Protein AF-A0A1G1G9D6-F1 (afdb_monomer)

Mean predicted aligned error: 10.82 Å

Sequence (291 aa):
MGVNKINRFTQVIVPIFEIDDKGLIKPNPLFHRPVDKLHSRCIEYPFAASRIGDAKCILDVGTVKSAPAWISWLENLPIEVYATDYDEPFKPFEKIKFYQADIRKLPIPDNTFDKVIAVSVIEHIGLKLPQVLTDKIPDVSEDGDLEAVRELARVLKPGGELIMTMPFGMKDDLILGNQARSYTIDSIKNFDIVIKIVHLEYYEYQSKDMVENIRPLANVEQVSFRNKIYKKVKSLSGIARFSKDQRHLLRVESDEVIGEVTWRNIPFSQTRAVHRNHIEGVVCGVWKKVN

Solvent-accessible surface area (backbone atoms only — not comparable to full-atom values): 17512 Å² total; per-residue (Å²): 132,82,79,78,76,77,64,69,92,81,58,87,85,78,71,80,52,50,66,48,102,86,72,43,75,44,72,35,71,91,46,46,46,94,90,55,66,87,30,52,47,12,43,50,52,20,48,53,61,69,65,52,80,86,56,57,31,35,36,36,40,54,50,68,83,49,56,71,71,57,54,54,49,59,52,66,46,99,50,49,39,30,32,29,19,70,50,78,56,97,61,85,65,93,62,41,52,73,44,72,30,55,63,60,60,59,100,60,63,69,48,65,19,43,31,37,38,28,69,66,39,52,48,33,38,26,36,91,44,54,94,66,89,59,94,77,72,75,75,68,31,96,57,24,32,60,44,24,52,46,38,53,50,43,29,26,20,74,69,10,35,43,34,40,27,40,29,31,16,69,48,74,47,68,29,84,90,50,35,26,46,28,32,31,75,68,63,58,52,58,48,48,83,73,33,35,76,76,46,77,47,34,36,34,53,46,67,45,68,74,68,88,70,70,69,81,78,77,83,76,83,77,85,74,86,81,81,86,90,89,83,88,87,80,87,83,90,77,84,77,84,75,78,88,81,75,86,78,82,74,85,73,91,64,98,72,56,86,65,44,72,48,72,45,78,42,60,73,96,74,59,66,58,86,31,83,48,55,68,38,15,34,36,43,34,34,25,32,29,73,115

Radius of gyration: 22.37 Å; Cα contacts (8 Å, |Δi|>4): 506; chains: 1; bounding box: 76×47×59 Å

Foldseek 3Di:
DDDPPPDPVPDDDFDQWDADPVRATFFGQLQADPVDARFPCSHQRNLLVVPCPPWQAEEEEQPQPDDPVSLVVQQPDPHAYEYEYCEDHPDDRDRYHYDNDLLLDGPAAFAATLEYEAEADLFQFQFPDHPYPDPDDDHHDPCRSLSNLLSRLRNHHAFHKYWYKHAAAQDWDADPVRRGTHDYPVRVCVNCVRWAFPDKKKKFKDAQDLPVPPPPPPDDDDPDPDDDDDDDDDDDDDDDDDDPPDPDPDPDDDPDDHGDIGIDTDPPVRDNRPDDHRRGMMMTTMTTNHD

pLDDT: mean 81.04, std 23.59, range [26.23, 98.94]

Secondary structure (DSSP, 8-state):
-------GGG-----S--B-TTSPBPP-GGG--TTSSS-THHHHHHHHHHT-TT-SEEEEESGGGS-HHHHHHHHT-SSEEEEEESSPPSS--SS-EEEE--TTS-SS-TT-EEEEEEES-GGGTT-SS---SSSSPPPP-TTHHHHHHHHHHHHEEEEEEEEEEEEB-SSSEEETTTTEEEB-HHHHHGGGGTSEEEEEEEEEEEE--STTS------------------------------STTTTS------PPTT-EEEEEE-TTT-----SSGGGEEEEEEEE---

Nearest PDB structures (foldseek):
  3e23-assembly1_A  TM=6.718E-01  e=6.633E-06  Rhodopseudomonas palustris
  3m70-assembly1_A  TM=6.793E-01  e=1.475E-05  Haemophilus influenzae
 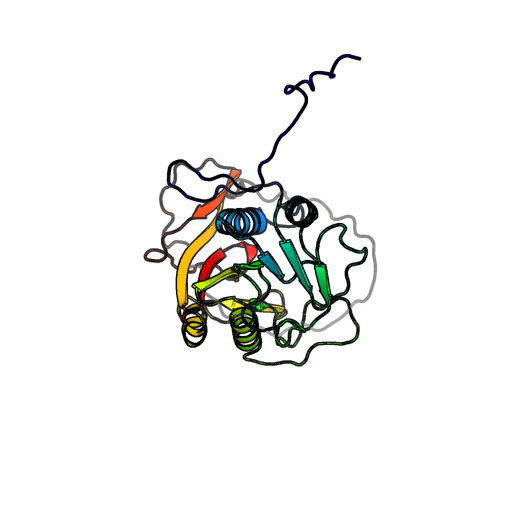 1xtp-assembly1_A  TM=6.677E-01  e=9.320E-05  Leishmania major strain Friedlin
  2okc-assembly1_A  TM=5.239E-01  e=2.014E-03  Bacteroides thetaiotaomicron VPI-5482
  2okc-assembly2_B  TM=5.078E-01  e=4.210E-03  Bacteroides thetaiotaomicron VPI-5482

Structure (mmCIF, N/CA/C/O backbone):
data_AF-A0A1G1G9D6-F1
#
_entry.id   AF-A0A1G1G9D6-F1
#
loop_
_atom_site.group_PDB
_atom_site.id
_atom_site.type_symbol
_atom_site.label_atom_id
_atom_site.label_alt_id
_atom_site.label_comp_id
_atom_site.label_asym_id
_atom_site.label_entity_id
_atom_site.label_seq_id
_atom_site.pdbx_PDB_ins_code
_atom_site.Cartn_x
_atom_site.Cartn_y
_atom_site.Cartn_z
_atom_site.occupancy
_atom_site.B_iso_or_equiv
_atom_site.auth_seq_id
_atom_site.auth_comp_id
_atom_site.auth_asym_id
_atom_site.auth_atom_id
_atom_site.pdbx_PDB_model_num
ATOM 1 N N . MET A 1 1 ? -36.211 28.221 1.965 1.00 41.56 1 MET A N 1
ATOM 2 C CA . MET A 1 1 ? -35.032 28.485 1.113 1.00 41.56 1 MET A CA 1
ATOM 3 C C . MET A 1 1 ? -34.793 27.238 0.285 1.00 41.56 1 MET A C 1
ATOM 5 O O . MET A 1 1 ? -34.640 26.171 0.862 1.00 41.56 1 MET A O 1
ATOM 9 N N . GLY A 1 2 ? -34.933 27.343 -1.037 1.00 45.03 2 GLY A N 1
ATOM 10 C CA . GLY A 1 2 ? -34.885 26.193 -1.936 1.00 45.03 2 GLY A CA 1
ATOM 11 C C . GLY A 1 2 ? -33.501 25.557 -1.944 1.00 45.03 2 GLY A C 1
ATOM 12 O O . GLY A 1 2 ? -32.500 26.257 -2.066 1.00 45.03 2 GLY A O 1
ATOM 13 N N . VAL A 1 3 ? -33.457 24.233 -1.808 1.00 50.12 3 VAL A N 1
ATOM 14 C CA . VAL A 1 3 ? -32.256 23.439 -2.066 1.00 50.12 3 VAL A CA 1
ATOM 15 C C . VAL A 1 3 ? -31.861 23.715 -3.513 1.00 50.12 3 VAL A C 1
ATOM 17 O O . VAL A 1 3 ? -32.583 23.320 -4.430 1.00 50.12 3 VAL A O 1
ATOM 20 N N . ASN A 1 4 ? -30.762 24.443 -3.722 1.00 53.69 4 ASN A N 1
ATOM 21 C CA . ASN A 1 4 ? -30.170 24.612 -5.043 1.00 53.69 4 ASN A CA 1
ATOM 22 C C . ASN A 1 4 ? -29.910 23.207 -5.593 1.00 53.69 4 ASN A C 1
ATOM 24 O O . ASN A 1 4 ? -29.011 22.509 -5.124 1.00 53.69 4 ASN A O 1
ATOM 28 N N . LYS A 1 5 ? -30.739 22.759 -6.543 1.00 56.16 5 LYS A N 1
ATOM 29 C CA . LYS A 1 5 ? -30.496 21.529 -7.293 1.00 56.16 5 LYS A CA 1
ATOM 30 C C . LYS A 1 5 ? -29.199 21.749 -8.055 1.00 56.16 5 LYS A C 1
ATOM 32 O O . LYS A 1 5 ? -29.178 22.436 -9.071 1.00 56.16 5 LYS A O 1
ATOM 37 N N . ILE A 1 6 ? -28.120 21.204 -7.510 1.00 60.75 6 ILE A N 1
ATOM 38 C CA . ILE A 1 6 ? -26.804 21.188 -8.131 1.00 60.75 6 ILE A CA 1
ATOM 39 C C . ILE A 1 6 ? -26.966 20.607 -9.542 1.00 60.75 6 ILE A C 1
ATOM 41 O O . ILE A 1 6 ? -27.453 19.486 -9.712 1.00 60.75 6 ILE A O 1
ATOM 45 N N . ASN A 1 7 ? -26.629 21.403 -10.556 1.00 57.72 7 ASN A N 1
ATOM 46 C CA . ASN A 1 7 ? -26.748 21.010 -11.951 1.00 57.72 7 ASN A CA 1
ATOM 47 C C . ASN A 1 7 ? -25.683 19.947 -12.270 1.00 57.72 7 ASN A C 1
ATOM 49 O O . ASN A 1 7 ? -24.491 20.243 -12.290 1.00 57.72 7 ASN A O 1
ATOM 53 N N . ARG A 1 8 ? -26.106 18.704 -12.530 1.00 55.56 8 ARG A N 1
ATOM 54 C CA . ARG A 1 8 ? -25.191 17.595 -12.854 1.00 55.56 8 ARG A CA 1
ATOM 55 C C . ARG A 1 8 ? -24.433 17.797 -14.173 1.00 55.56 8 ARG A C 1
ATOM 57 O O . ARG A 1 8 ? -23.409 17.158 -14.365 1.00 55.56 8 ARG A O 1
ATOM 64 N N . PHE A 1 9 ? -24.884 18.695 -15.054 1.00 61.41 9 PHE A N 1
ATOM 65 C CA . PHE A 1 9 ? -24.223 18.971 -16.336 1.00 61.41 9 PHE A CA 1
ATOM 66 C C . PHE A 1 9 ? -22.967 19.851 -16.217 1.00 61.41 9 PHE A C 1
ATOM 68 O O . PHE A 1 9 ? -22.269 20.043 -17.206 1.00 61.41 9 PHE A O 1
ATOM 75 N N . THR A 1 10 ? -22.658 20.374 -15.027 1.00 74.44 10 THR A N 1
ATOM 76 C CA . THR A 1 10 ? -21.435 21.156 -14.764 1.00 74.44 10 THR A CA 1
ATOM 77 C C . THR A 1 10 ? -20.493 20.454 -13.785 1.00 74.44 10 THR A C 1
ATOM 79 O O . THR A 1 10 ? -19.651 21.107 -13.173 1.00 74.44 10 THR A O 1
ATOM 82 N N . GLN A 1 11 ? -20.662 19.146 -13.571 1.00 72.25 11 GLN A N 1
ATOM 83 C CA . GLN A 1 11 ? -19.877 18.378 -12.608 1.00 72.25 11 GLN A CA 1
ATOM 84 C C . GLN A 1 11 ? -19.227 17.168 -13.264 1.00 72.25 11 GLN A C 1
ATOM 86 O O . GLN A 1 11 ? -19.863 16.436 -14.017 1.00 72.25 11 GLN A O 1
ATOM 91 N N . VAL A 1 12 ? -17.966 16.941 -12.913 1.00 76.62 12 VAL A N 1
ATOM 92 C CA . VAL A 1 12 ? -17.266 15.688 -13.183 1.00 76.62 12 VAL A CA 1
ATOM 93 C C . VAL A 1 12 ? -17.207 14.929 -11.864 1.00 76.62 12 VAL A C 1
ATOM 95 O O . VAL A 1 12 ? -16.685 15.444 -10.877 1.00 76.62 12 VAL A O 1
ATOM 98 N N . ILE A 1 13 ? -17.781 13.728 -11.837 1.00 82.56 13 ILE A N 1
ATOM 99 C CA . ILE A 1 13 ? -17.717 12.820 -10.689 1.00 82.56 13 ILE A CA 1
ATOM 100 C C . ILE A 1 13 ? -16.784 11.687 -11.085 1.00 82.56 13 ILE A C 1
ATOM 102 O O . ILE A 1 13 ? -17.069 10.967 -12.038 1.00 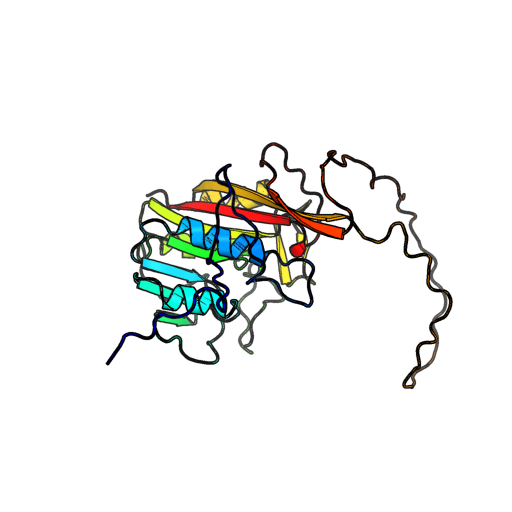82.56 13 ILE A O 1
ATOM 106 N N . VAL A 1 14 ? -15.684 11.542 -10.352 1.00 87.56 14 VAL A N 1
ATOM 107 C CA . VAL A 1 14 ? -14.731 10.448 -10.542 1.00 87.56 14 VAL A CA 1
ATOM 108 C C . VAL A 1 14 ? -14.787 9.570 -9.294 1.00 87.56 14 VAL A C 1
ATOM 110 O O . VAL A 1 14 ? -14.433 10.050 -8.214 1.00 87.56 14 VAL A O 1
ATOM 113 N N . PRO A 1 15 ? -15.282 8.325 -9.383 1.00 92.38 15 PRO A N 1
ATOM 114 C CA . PRO A 1 15 ? -15.246 7.403 -8.253 1.00 92.38 15 PRO A CA 1
ATOM 115 C C . PRO A 1 15 ? -13.796 7.040 -7.909 1.00 92.38 15 PRO A C 1
ATOM 117 O O . PRO A 1 15 ? -12.901 7.140 -8.746 1.00 92.38 15 PRO A O 1
ATOM 120 N N . ILE A 1 16 ? -13.551 6.603 -6.672 1.00 95.81 16 ILE A N 1
ATOM 121 C CA . ILE A 1 16 ? -12.203 6.213 -6.233 1.00 95.81 16 ILE A CA 1
ATOM 122 C C . ILE A 1 16 ? -11.692 4.968 -6.983 1.00 95.81 16 ILE A C 1
ATOM 124 O O . ILE A 1 16 ? -10.517 4.898 -7.340 1.00 95.81 16 ILE A O 1
ATOM 128 N N . PHE A 1 17 ? -12.592 4.035 -7.305 1.00 96.69 17 PHE A N 1
ATOM 129 C CA . PHE A 1 17 ? -12.361 2.891 -8.182 1.00 96.69 17 PHE A CA 1
ATOM 130 C C . PHE A 1 17 ? -13.618 2.578 -8.996 1.00 96.69 17 PHE A C 1
ATOM 132 O O . PHE A 1 17 ? -14.735 2.895 -8.584 1.00 96.69 17 PHE A O 1
ATOM 139 N N . GLU A 1 18 ? -13.427 1.895 -10.120 1.00 94.94 18 GLU A N 1
ATOM 140 C CA . GLU A 1 18 ? -14.488 1.238 -10.878 1.00 94.94 18 GLU A CA 1
ATOM 141 C C . GLU A 1 18 ? -14.067 -0.189 -11.195 1.00 94.94 18 GLU A C 1
ATOM 143 O O . GLU A 1 18 ? -12.879 -0.487 -11.334 1.00 94.94 18 GLU A O 1
ATOM 148 N N . ILE A 1 19 ? -15.065 -1.052 -11.336 1.00 91.69 19 ILE A N 1
ATOM 149 C CA . ILE A 1 19 ? -14.895 -2.437 -11.746 1.00 91.69 19 ILE A CA 1
ATOM 150 C C . ILE A 1 19 ? -15.553 -2.594 -13.121 1.00 91.69 19 ILE A C 1
ATOM 152 O O . ILE A 1 19 ? -16.617 -2.019 -13.373 1.00 91.69 19 ILE A O 1
ATOM 156 N N . ASP A 1 20 ? -14.894 -3.291 -14.042 1.00 89.38 20 ASP A N 1
ATOM 157 C CA . ASP A 1 20 ? -15.462 -3.616 -15.349 1.00 89.38 20 ASP A CA 1
ATOM 158 C C . ASP A 1 20 ? -16.463 -4.784 -15.284 1.00 89.38 20 ASP A C 1
ATOM 160 O O . ASP A 1 20 ? -16.735 -5.368 -14.235 1.00 89.38 20 ASP A O 1
ATOM 164 N N . ASP A 1 21 ? -17.054 -5.115 -16.425 1.00 89.44 21 ASP A N 1
ATOM 165 C CA . ASP A 1 21 ? -18.009 -6.215 -16.569 1.00 89.44 21 ASP A CA 1
ATOM 166 C C . ASP A 1 21 ? -17.403 -7.601 -16.281 1.00 89.44 21 ASP A C 1
ATOM 168 O O . ASP A 1 21 ? -18.141 -8.565 -16.068 1.00 89.44 21 ASP A O 1
ATOM 172 N N . LYS A 1 22 ? -16.070 -7.702 -16.224 1.00 85.38 22 LYS A N 1
ATOM 173 C CA . LYS A 1 22 ? -15.313 -8.921 -15.914 1.00 85.38 22 LYS A CA 1
ATOM 174 C C . LYS A 1 22 ? -14.849 -8.981 -14.459 1.00 85.38 22 LYS A C 1
ATOM 176 O O . LYS A 1 22 ? -14.218 -9.963 -14.072 1.00 85.38 22 LYS A O 1
ATOM 181 N N . GLY A 1 23 ? -15.165 -7.974 -13.644 1.00 86.06 23 GLY A N 1
ATOM 182 C CA . GLY A 1 23 ? -14.746 -7.928 -12.246 1.00 86.06 23 GLY A CA 1
ATOM 183 C C . GLY A 1 23 ? -13.338 -7.363 -12.025 1.00 86.06 23 GLY A C 1
ATOM 184 O O . GLY A 1 23 ? -12.821 -7.484 -10.915 1.00 86.06 23 GLY A O 1
ATOM 185 N N . LEU A 1 24 ? -12.719 -6.752 -13.042 1.00 87.38 24 LEU A N 1
ATOM 186 C CA . LEU A 1 24 ? -11.364 -6.197 -12.976 1.00 87.38 24 LEU A CA 1
ATOM 187 C C . LEU A 1 24 ? -11.370 -4.696 -12.687 1.00 87.38 24 LEU A C 1
ATOM 189 O O . LEU A 1 24 ? -12.307 -3.976 -13.032 1.00 87.38 24 LEU A O 1
ATOM 193 N N . ILE A 1 25 ? -10.290 -4.213 -12.073 1.00 92.50 25 ILE A N 1
ATOM 194 C CA . ILE A 1 25 ? -10.113 -2.790 -11.784 1.00 92.50 25 ILE A CA 1
ATOM 195 C C . ILE A 1 25 ? -9.880 -2.009 -13.068 1.00 92.50 25 ILE A C 1
ATOM 197 O O . ILE A 1 25 ? -8.960 -2.301 -13.836 1.00 92.50 25 ILE A O 1
ATOM 201 N N . LYS A 1 26 ? -10.674 -0.953 -13.257 1.00 90.88 26 LYS A N 1
ATOM 202 C CA . LYS A 1 26 ? -10.407 0.037 -14.297 1.00 90.88 26 LYS A CA 1
ATOM 203 C C . LYS A 1 26 ? -9.328 1.019 -13.828 1.00 90.88 26 LYS A C 1
ATOM 205 O O . LYS A 1 26 ? -9.424 1.521 -12.703 1.00 90.88 26 LYS A O 1
ATOM 210 N N . PRO A 1 27 ? -8.345 1.355 -14.685 1.00 90.38 27 PRO A N 1
ATOM 211 C CA . PRO A 1 27 ? -7.400 2.421 -14.391 1.00 90.38 27 PRO A CA 1
ATOM 212 C C . PRO A 1 27 ? -8.133 3.739 -14.121 1.00 90.38 27 PRO A C 1
ATOM 214 O O . PRO A 1 27 ? -9.008 4.130 -14.890 1.00 90.38 27 PRO A O 1
ATOM 217 N N . ASN A 1 28 ? -7.748 4.443 -13.058 1.00 93.56 28 ASN A N 1
ATOM 218 C CA . ASN A 1 28 ? -8.300 5.733 -12.668 1.00 93.56 28 ASN A CA 1
ATOM 219 C C . ASN A 1 28 ? -7.265 6.858 -12.870 1.00 93.56 28 ASN A C 1
ATOM 221 O O . ASN A 1 28 ? -6.379 7.038 -12.025 1.00 93.56 28 ASN A O 1
ATOM 225 N N . PRO A 1 29 ? -7.373 7.653 -13.953 1.00 90.38 29 PRO A N 1
ATOM 226 C CA . PRO A 1 29 ? -6.438 8.740 -14.251 1.00 90.38 29 PRO A CA 1
ATOM 227 C C . PRO A 1 29 ? -6.399 9.863 -13.208 1.00 90.38 29 PRO A C 1
ATOM 229 O O . PRO A 1 29 ? -5.492 10.691 -13.264 1.00 90.38 29 PRO A O 1
ATOM 232 N N . LEU A 1 30 ? -7.322 9.885 -12.233 1.00 92.12 30 LEU A N 1
ATOM 233 C CA . LEU A 1 30 ? -7.260 10.773 -11.063 1.00 92.12 30 LEU A CA 1
ATOM 234 C C . LEU A 1 30 ? -5.900 10.715 -10.352 1.00 92.12 30 LEU A C 1
ATOM 236 O O . LEU A 1 30 ? -5.461 11.702 -9.765 1.00 92.12 30 LEU A O 1
ATOM 240 N N . PHE A 1 31 ? -5.237 9.559 -10.410 1.00 92.19 31 PHE A N 1
ATOM 241 C CA . PHE A 1 31 ? -3.962 9.308 -9.746 1.00 92.19 31 PHE A CA 1
ATOM 242 C C . PHE A 1 31 ? -2.748 9.373 -10.677 1.00 92.19 31 PHE A C 1
ATOM 244 O O . PHE A 1 31 ? -1.642 8.985 -10.289 1.00 92.19 31 PHE A O 1
ATOM 251 N N . HIS A 1 32 ? -2.929 9.857 -11.905 1.00 89.44 32 HIS A N 1
ATOM 252 C CA . HIS A 1 32 ? -1.825 10.050 -12.830 1.00 89.44 32 HIS A CA 1
ATOM 253 C C . HIS A 1 32 ? -0.919 11.208 -12.380 1.00 89.44 32 HIS A C 1
ATOM 255 O O . HIS A 1 32 ? -1.385 12.233 -11.882 1.00 89.44 32 HIS A O 1
ATOM 261 N N . ARG A 1 33 ? 0.392 11.061 -12.595 1.00 80.62 33 ARG A N 1
ATOM 262 C CA . ARG A 1 33 ? 1.384 12.119 -12.386 1.00 80.62 33 ARG A CA 1
ATOM 263 C C . ARG A 1 33 ? 1.886 12.610 -13.750 1.00 80.62 33 ARG A C 1
ATOM 265 O O . ARG A 1 33 ? 2.394 11.784 -14.502 1.00 80.62 33 ARG A O 1
ATOM 272 N N . PRO A 1 34 ? 1.821 13.920 -14.059 1.00 66.56 34 PRO A N 1
ATOM 273 C CA . PRO A 1 34 ? 2.161 14.451 -15.388 1.00 66.56 34 PRO A CA 1
ATOM 274 C C . PRO A 1 34 ? 3.598 14.203 -15.870 1.00 66.56 34 PRO A C 1
ATOM 276 O O . PRO A 1 34 ? 3.887 14.389 -17.047 1.00 66.56 34 PRO A O 1
ATOM 279 N N . VAL A 1 35 ? 4.511 13.858 -14.959 1.00 64.62 35 VAL A N 1
ATOM 280 C CA . VAL A 1 35 ? 5.934 13.623 -15.256 1.00 64.62 35 VAL A CA 1
ATOM 281 C C . VAL A 1 35 ? 6.248 12.165 -15.595 1.00 64.62 35 VAL A C 1
ATOM 283 O O . VAL A 1 35 ? 7.367 11.867 -16.004 1.00 64.62 35 VAL A O 1
ATOM 286 N N . ASP A 1 36 ? 5.270 11.271 -15.451 1.00 65.00 36 ASP A N 1
ATOM 287 C CA . ASP A 1 36 ? 5.421 9.840 -15.677 1.00 65.00 36 ASP A CA 1
ATOM 288 C C . ASP A 1 36 ? 4.685 9.393 -16.952 1.00 65.00 36 ASP A C 1
ATOM 290 O O . ASP A 1 36 ? 3.836 10.095 -17.504 1.00 65.00 36 ASP A O 1
ATOM 294 N N . LYS A 1 37 ? 4.950 8.152 -17.385 1.00 73.81 37 LYS A N 1
ATOM 295 C CA . LYS A 1 37 ? 3.960 7.352 -18.136 1.00 73.81 37 LYS A CA 1
ATOM 296 C C . LYS A 1 37 ? 2.640 7.293 -17.336 1.00 73.81 37 LYS A C 1
ATOM 298 O O . LYS A 1 37 ? 2.635 7.686 -16.171 1.00 73.81 37 LYS A O 1
ATOM 303 N N . LEU A 1 38 ? 1.520 6.800 -17.889 1.00 81.00 38 LEU A N 1
ATOM 304 C CA . LEU A 1 38 ? 0.279 6.623 -17.099 1.00 81.00 38 LEU A CA 1
ATOM 305 C C . LEU A 1 38 ? 0.583 5.857 -15.798 1.00 81.00 38 LEU A C 1
ATOM 307 O O . LEU A 1 38 ? 0.758 4.646 -15.816 1.00 81.00 38 LEU A O 1
ATOM 311 N N . HIS A 1 39 ? 0.722 6.589 -14.693 1.00 88.94 39 HIS A N 1
ATOM 312 C CA . HIS A 1 39 ? 1.348 6.081 -13.477 1.00 88.94 39 HIS A CA 1
ATOM 313 C C . HIS A 1 39 ? 0.601 4.881 -12.903 1.00 88.94 39 HIS A C 1
ATOM 315 O O . HIS A 1 39 ? -0.627 4.877 -12.862 1.00 88.94 39 HIS A O 1
ATOM 321 N N . SER A 1 40 ? 1.346 3.925 -12.350 1.00 91.75 40 SER A N 1
ATOM 322 C CA . SER A 1 40 ? 0.812 2.749 -11.654 1.00 91.75 40 SER A CA 1
ATOM 323 C C . SER A 1 40 ? -0.220 3.056 -10.560 1.00 91.75 40 SER A C 1
ATOM 325 O O . SER A 1 40 ? -1.110 2.247 -10.326 1.00 91.75 40 SER A O 1
ATOM 327 N N . ARG A 1 41 ? -0.201 4.252 -9.949 1.00 93.81 41 ARG A N 1
ATOM 328 C CA . ARG A 1 41 ? -1.214 4.686 -8.972 1.00 93.81 41 ARG A CA 1
ATOM 329 C C . ARG A 1 41 ? -2.619 4.758 -9.548 1.00 93.81 41 ARG A C 1
ATOM 331 O O . ARG A 1 41 ? -3.577 4.659 -8.789 1.00 93.81 41 ARG A O 1
ATOM 338 N N . CYS A 1 42 ? -2.742 4.857 -10.871 1.00 93.81 42 CYS A N 1
ATOM 339 C CA . CYS A 1 42 ? -4.017 4.708 -11.560 1.00 93.81 42 CYS A CA 1
ATOM 340 C C . CYS A 1 42 ? -4.607 3.301 -11.390 1.00 93.81 42 CYS A C 1
ATOM 342 O O . CYS A 1 42 ? -5.789 3.131 -11.631 1.00 93.81 42 CYS A O 1
ATOM 344 N N . ILE A 1 43 ? -3.826 2.303 -10.981 1.00 95.06 43 ILE A N 1
ATOM 345 C CA . ILE A 1 43 ? -4.270 0.930 -10.712 1.00 95.06 43 ILE A CA 1
ATOM 346 C C . ILE A 1 43 ? -4.226 0.623 -9.226 1.00 95.06 43 ILE A C 1
ATOM 348 O O . ILE A 1 43 ? -5.194 0.120 -8.666 1.00 95.06 43 ILE A O 1
ATOM 352 N N . GLU A 1 44 ? -3.112 0.947 -8.580 1.00 97.31 44 GLU A N 1
ATOM 353 C CA . GLU A 1 44 ? -2.836 0.481 -7.226 1.00 97.31 44 GLU A CA 1
ATOM 354 C C . GLU A 1 44 ? -3.791 1.080 -6.189 1.00 97.31 44 GLU A C 1
ATOM 356 O O . GLU A 1 44 ? -4.282 0.350 -5.331 1.00 97.31 44 GLU A O 1
ATOM 361 N N . TYR A 1 45 ? -4.116 2.378 -6.289 1.00 97.88 45 TYR A N 1
ATOM 362 C CA . TYR A 1 45 ? -5.097 2.995 -5.392 1.00 97.88 45 TYR A CA 1
ATOM 363 C C . TYR A 1 45 ? -6.517 2.472 -5.642 1.00 97.88 45 TYR A C 1
ATOM 365 O O . TYR A 1 45 ? -7.161 2.075 -4.669 1.00 97.88 45 TYR A O 1
ATOM 373 N N . PRO A 1 46 ? -7.020 2.395 -6.894 1.00 97.88 46 PRO A N 1
ATOM 374 C CA . PRO A 1 46 ? -8.313 1.770 -7.148 1.00 97.88 46 PRO A CA 1
ATOM 375 C C . PRO A 1 46 ? -8.406 0.319 -6.671 1.00 97.88 46 PRO A C 1
ATOM 377 O O . PRO A 1 46 ? -9.398 -0.050 -6.044 1.00 97.88 46 PRO A O 1
ATOM 380 N N . PHE A 1 47 ? -7.362 -0.482 -6.903 1.00 98.00 47 PHE A N 1
ATOM 381 C CA . PHE A 1 47 ? -7.283 -1.844 -6.384 1.00 98.00 47 PHE A CA 1
ATOM 382 C C . PHE A 1 47 ? -7.339 -1.853 -4.860 1.00 98.00 47 PHE A C 1
ATOM 384 O O . PHE A 1 47 ? -8.170 -2.549 -4.292 1.00 98.00 47 PHE A O 1
ATOM 391 N N . ALA A 1 48 ? -6.506 -1.065 -4.178 1.00 98.44 48 ALA A N 1
ATOM 392 C CA . ALA A 1 48 ? -6.503 -1.046 -2.721 1.00 98.44 48 ALA A CA 1
ATOM 393 C C . ALA A 1 48 ? -7.869 -0.635 -2.152 1.00 98.44 48 ALA A C 1
ATOM 395 O O . ALA A 1 48 ? -8.398 -1.291 -1.251 1.00 98.44 48 ALA A O 1
ATOM 396 N N . ALA A 1 49 ? -8.484 0.396 -2.738 1.00 98.31 49 ALA A N 1
ATOM 397 C CA . ALA A 1 49 ? -9.800 0.859 -2.330 1.00 98.31 49 ALA A CA 1
ATOM 398 C C . ALA A 1 49 ? -10.899 -0.190 -2.536 1.00 98.31 49 ALA A C 1
ATOM 400 O O . ALA A 1 49 ? -11.779 -0.328 -1.683 1.00 98.31 49 ALA A O 1
ATOM 401 N N . SER A 1 50 ? -10.836 -0.972 -3.618 1.00 97.44 50 SER A N 1
ATOM 402 C CA . SER A 1 50 ? -11.830 -2.014 -3.891 1.00 97.44 50 SER A CA 1
ATOM 403 C C . SER A 1 50 ? -11.769 -3.191 -2.913 1.00 97.44 50 SER A C 1
ATOM 405 O O . SER A 1 50 ? -12.689 -4.010 -2.894 1.00 97.44 50 SER A O 1
ATOM 407 N N . ARG A 1 51 ? -10.690 -3.321 -2.127 1.00 97.69 51 ARG A N 1
ATOM 408 C CA . ARG A 1 51 ? -10.472 -4.436 -1.187 1.00 97.69 51 ARG A CA 1
ATOM 409 C C . ARG A 1 51 ? -10.807 -4.102 0.268 1.00 97.69 51 ARG A C 1
ATOM 411 O O . ARG A 1 51 ? -10.761 -5.001 1.105 1.00 97.69 51 ARG A O 1
ATOM 418 N N . ILE A 1 52 ? -11.198 -2.862 0.581 1.00 96.31 52 ILE A N 1
ATOM 419 C CA . ILE A 1 52 ? -11.608 -2.493 1.950 1.00 96.31 52 ILE A CA 1
ATOM 420 C C . ILE A 1 52 ? -12.822 -3.312 2.409 1.00 96.31 52 ILE A C 1
ATOM 422 O O . ILE A 1 52 ? -12.849 -3.782 3.547 1.00 96.31 52 ILE A O 1
ATOM 426 N N . GLY A 1 53 ? -13.801 -3.523 1.525 1.00 95.06 53 GLY A N 1
ATOM 427 C CA . GLY A 1 53 ? -14.979 -4.339 1.818 1.00 95.06 53 GLY A CA 1
ATOM 428 C C . GLY A 1 53 ? -15.772 -3.826 3.024 1.00 95.06 53 GLY A C 1
ATOM 429 O O . GLY A 1 53 ? -16.192 -2.671 3.060 1.00 95.06 53 GLY A O 1
ATOM 430 N N . ASP A 1 54 ? -15.996 -4.700 4.002 1.00 96.12 54 ASP A N 1
ATOM 431 C CA . ASP A 1 54 ? -16.801 -4.461 5.204 1.00 96.12 54 ASP A CA 1
ATOM 432 C C . ASP A 1 54 ? -15.995 -4.020 6.440 1.00 96.12 54 ASP A C 1
ATOM 434 O O . ASP A 1 54 ? -16.576 -3.891 7.527 1.00 96.12 54 ASP A O 1
ATOM 438 N N . ALA A 1 55 ? -14.691 -3.756 6.272 1.00 98.31 55 ALA A N 1
ATOM 439 C CA . ALA A 1 55 ? -13.778 -3.334 7.332 1.00 98.31 55 ALA A CA 1
ATOM 440 C C . ALA A 1 55 ? -14.342 -2.181 8.176 1.00 98.31 55 ALA A C 1
ATOM 442 O O . ALA A 1 55 ? -15.037 -1.297 7.672 1.00 98.31 55 ALA A O 1
ATOM 443 N N . LYS A 1 56 ? -14.030 -2.179 9.474 1.00 98.50 56 LYS A N 1
ATOM 444 C CA . LYS A 1 56 ? -14.420 -1.129 10.431 1.00 98.50 56 LYS A CA 1
ATOM 445 C C . LYS A 1 56 ? -13.233 -0.314 10.917 1.00 98.50 56 LYS A C 1
ATOM 447 O O . LYS A 1 56 ? -13.422 0.829 11.323 1.00 98.50 56 LYS A O 1
ATOM 452 N N . CYS A 1 57 ? -12.040 -0.896 10.879 1.00 98.62 57 CYS A N 1
ATOM 453 C CA . CYS A 1 57 ? -10.802 -0.253 11.279 1.00 98.62 57 CYS A CA 1
ATOM 454 C C . CYS A 1 57 ? -9.675 -0.653 10.323 1.00 98.62 57 CYS A C 1
ATOM 456 O O . CYS A 1 57 ? -9.385 -1.846 10.167 1.00 98.62 57 CYS A O 1
ATOM 458 N N . ILE A 1 58 ? -9.045 0.338 9.695 1.00 98.88 58 ILE A N 1
ATOM 459 C CA . ILE A 1 58 ? -7.946 0.129 8.746 1.00 98.88 58 ILE A CA 1
ATOM 460 C C . ILE A 1 58 ? -6.699 0.923 9.128 1.00 98.88 58 ILE A C 1
ATOM 462 O O . ILE A 1 58 ? -6.797 1.963 9.783 1.00 98.88 58 ILE A O 1
ATOM 466 N N . LEU A 1 59 ? -5.546 0.455 8.651 1.00 98.94 59 LEU A N 1
ATOM 467 C CA . LEU A 1 59 ? -4.282 1.190 8.654 1.00 98.94 59 LEU A CA 1
ATOM 468 C C . LEU A 1 59 ? -3.804 1.419 7.217 1.00 98.94 59 LEU A C 1
ATOM 470 O O . LEU A 1 59 ? -3.575 0.452 6.495 1.00 98.94 59 LEU A O 1
ATOM 474 N N . ASP A 1 60 ? -3.611 2.676 6.831 1.00 98.88 60 ASP A N 1
ATOM 475 C CA . ASP A 1 60 ? -2.882 3.066 5.621 1.00 98.88 60 ASP A CA 1
ATOM 476 C C . ASP A 1 60 ? -1.397 3.283 5.960 1.00 98.88 60 ASP A C 1
ATOM 478 O O . ASP A 1 60 ? -1.054 3.926 6.953 1.00 98.88 60 ASP A O 1
ATOM 482 N N . VAL A 1 61 ? -0.502 2.698 5.172 1.00 98.75 61 VAL A N 1
ATOM 483 C CA . VAL A 1 61 ? 0.947 2.726 5.401 1.00 98.75 61 VAL A CA 1
ATOM 484 C C . VAL A 1 61 ? 1.604 3.558 4.299 1.00 98.75 61 VAL A C 1
ATOM 486 O O . VAL A 1 61 ? 1.278 3.392 3.126 1.00 98.75 61 VAL A O 1
ATOM 489 N N . GLY A 1 62 ? 2.550 4.433 4.654 1.00 97.69 62 GLY A N 1
ATOM 490 C CA . GLY A 1 62 ? 3.227 5.326 3.701 1.00 97.69 62 GLY A CA 1
ATOM 491 C C . GLY A 1 62 ? 2.373 6.534 3.285 1.00 97.69 62 GLY A C 1
ATOM 492 O O . GLY A 1 62 ? 2.447 7.011 2.147 1.00 97.69 62 GLY A O 1
ATOM 493 N N . THR A 1 63 ? 1.498 7.004 4.177 1.00 97.75 63 THR A N 1
ATOM 494 C CA . THR A 1 63 ? 0.444 7.973 3.845 1.00 97.75 63 THR A CA 1
ATOM 495 C C . THR A 1 63 ? 0.969 9.377 3.532 1.00 97.75 63 THR A C 1
ATOM 497 O O . THR A 1 63 ? 0.338 10.100 2.761 1.00 97.75 63 THR A O 1
ATOM 500 N N . VAL A 1 64 ? 2.115 9.799 4.079 1.00 96.62 64 VAL A N 1
ATOM 501 C CA . VAL A 1 64 ? 2.555 11.210 4.008 1.00 96.62 64 VAL A CA 1
ATOM 502 C C . VAL A 1 64 ? 2.822 11.658 2.573 1.00 96.62 64 VAL A C 1
ATOM 504 O O . VAL A 1 64 ? 2.534 12.801 2.218 1.00 96.62 64 VAL A O 1
ATOM 507 N N . LYS A 1 65 ? 3.316 10.751 1.723 1.00 93.00 65 LYS A N 1
ATOM 508 C CA . LYS A 1 65 ? 3.606 11.023 0.303 1.00 93.00 65 LYS A CA 1
ATOM 509 C C . LYS A 1 65 ? 2.475 10.594 -0.642 1.00 93.00 65 LYS A C 1
ATOM 511 O O . LYS A 1 65 ? 2.663 10.582 -1.863 1.00 93.00 65 LYS A O 1
ATOM 516 N N . SER A 1 66 ? 1.315 10.214 -0.103 1.00 95.50 66 SER A N 1
ATOM 517 C CA . SER A 1 66 ? 0.185 9.752 -0.909 1.00 95.50 66 SER A CA 1
ATOM 518 C C . SER A 1 66 ? -0.491 10.875 -1.694 1.00 95.50 66 SER A C 1
ATOM 520 O O . SER A 1 66 ? -0.383 12.059 -1.375 1.00 95.50 66 SER A O 1
ATOM 522 N N . ALA A 1 67 ? -1.206 10.500 -2.759 1.00 94.69 67 ALA A N 1
ATOM 523 C CA . ALA A 1 67 ? -1.942 11.462 -3.571 1.00 94.69 67 ALA A CA 1
ATOM 524 C C . ALA A 1 67 ? -3.001 12.206 -2.725 1.00 94.69 67 ALA A C 1
ATOM 526 O O . ALA A 1 67 ? -3.711 11.563 -1.949 1.00 94.69 67 ALA A O 1
ATOM 527 N N . PRO A 1 68 ? -3.206 13.524 -2.914 1.00 94.38 68 PRO A N 1
ATOM 528 C CA . PRO A 1 68 ? -4.210 14.273 -2.153 1.00 94.38 68 PRO A CA 1
ATOM 529 C C . PRO A 1 68 ? -5.626 13.689 -2.249 1.00 94.38 68 PRO A C 1
ATOM 531 O O . PRO A 1 68 ? -6.361 13.692 -1.267 1.00 94.38 68 PRO A O 1
ATOM 534 N N . ALA A 1 69 ? -5.998 13.140 -3.410 1.00 95.56 69 ALA A N 1
ATOM 535 C CA . ALA A 1 69 ? -7.286 12.473 -3.597 1.00 95.56 69 ALA A CA 1
ATOM 536 C C . ALA A 1 69 ? -7.418 11.177 -2.773 1.00 95.56 69 ALA A C 1
ATOM 538 O O . ALA A 1 69 ? -8.507 10.882 -2.289 1.00 95.56 69 ALA A O 1
ATOM 539 N N . TRP A 1 70 ? -6.321 10.436 -2.573 1.00 97.62 70 TRP A N 1
ATOM 540 C CA . TRP A 1 70 ? -6.293 9.243 -1.719 1.00 97.62 70 TRP A CA 1
ATOM 541 C C . TRP A 1 70 ? -6.514 9.623 -0.256 1.00 97.62 70 TRP A C 1
ATOM 543 O O . TRP A 1 70 ? -7.418 9.101 0.387 1.00 97.62 70 TRP A O 1
ATOM 553 N N . ILE A 1 71 ? -5.754 10.609 0.232 1.00 97.38 71 ILE A N 1
ATOM 554 C CA . ILE A 1 71 ? -5.872 11.119 1.605 1.00 97.38 71 ILE A CA 1
ATOM 555 C C . ILE A 1 71 ? -7.284 11.661 1.855 1.00 97.38 71 ILE A C 1
ATOM 557 O O . ILE A 1 71 ? -7.919 11.295 2.839 1.00 97.38 71 ILE A O 1
ATOM 561 N N . SER A 1 72 ? -7.812 12.476 0.936 1.00 96.31 72 SER A N 1
ATOM 562 C CA . SER A 1 72 ? -9.167 13.025 1.055 1.00 96.31 72 SER A CA 1
ATOM 563 C C . SER A 1 72 ? -10.234 11.929 1.086 1.00 96.31 72 SER A C 1
ATOM 565 O O . SER A 1 72 ? -11.208 12.034 1.831 1.00 96.31 72 SER A O 1
ATOM 567 N N . TRP A 1 73 ? -10.060 10.862 0.307 1.00 97.50 73 TRP A N 1
ATOM 568 C CA . TRP A 1 73 ? -10.967 9.724 0.346 1.00 97.50 73 TRP A CA 1
ATOM 569 C C . TRP A 1 73 ? -10.890 8.973 1.679 1.00 97.50 73 TRP A C 1
ATOM 571 O O . TRP A 1 73 ? -11.937 8.753 2.288 1.00 97.50 73 TRP A O 1
ATOM 581 N N . LEU A 1 74 ? -9.683 8.668 2.169 1.00 98.25 74 LEU A N 1
ATOM 582 C CA . LEU A 1 74 ? -9.465 8.056 3.483 1.00 98.25 74 LEU A CA 1
ATOM 583 C C . LEU A 1 74 ? -10.124 8.867 4.609 1.00 98.25 74 LEU A C 1
ATOM 585 O O . LEU A 1 74 ? -10.837 8.303 5.434 1.00 98.25 74 LEU A O 1
ATOM 589 N N . GLU A 1 75 ? -9.964 10.193 4.611 1.00 97.62 75 GLU A N 1
ATOM 590 C CA . GLU A 1 75 ? -10.587 11.084 5.602 1.00 97.62 75 GLU A CA 1
ATOM 591 C C . GLU A 1 75 ? -12.122 11.065 5.560 1.00 97.62 75 GLU A C 1
ATOM 593 O O . GLU A 1 75 ? -12.775 11.396 6.548 1.00 97.62 75 GLU A O 1
ATOM 598 N N . ASN A 1 76 ? -12.732 10.700 4.433 1.00 97.00 76 ASN A N 1
ATOM 599 C CA . ASN A 1 76 ? -14.187 10.693 4.274 1.00 97.00 76 ASN A CA 1
ATOM 600 C C . ASN A 1 76 ? -14.808 9.293 4.330 1.00 97.00 76 ASN A C 1
ATOM 602 O O . ASN A 1 76 ? -16.023 9.162 4.154 1.00 97.00 76 ASN A O 1
ATOM 606 N N . LEU A 1 77 ? -14.015 8.258 4.613 1.00 97.31 77 LEU A N 1
ATOM 607 C CA . LEU A 1 77 ? -14.545 6.926 4.853 1.00 97.31 77 LEU A CA 1
ATOM 608 C C . LEU A 1 77 ? -15.386 6.889 6.146 1.00 97.31 77 LEU A C 1
ATOM 610 O O . LEU A 1 77 ? -14.998 7.470 7.159 1.00 97.31 77 LEU A O 1
ATOM 614 N N . PRO A 1 78 ? -16.525 6.175 6.162 1.00 97.00 78 PRO A N 1
ATOM 615 C CA . PRO A 1 78 ? -17.392 6.069 7.337 1.00 97.00 78 PRO A CA 1
ATOM 616 C C . PRO A 1 78 ? -16.908 4.993 8.333 1.00 97.00 78 P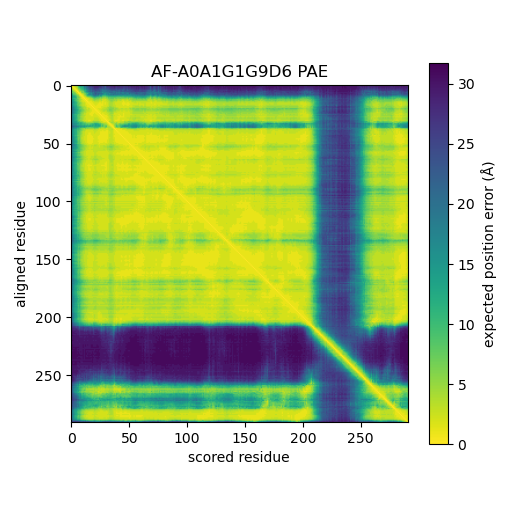RO A C 1
ATOM 618 O O . PRO A 1 78 ? -17.721 4.259 8.895 1.00 97.00 78 PRO A O 1
ATOM 621 N N . ILE A 1 79 ? -15.591 4.848 8.505 1.00 97.94 79 ILE A N 1
ATOM 622 C CA . ILE A 1 79 ? -14.940 3.828 9.343 1.00 97.94 79 ILE A CA 1
ATOM 623 C C . ILE A 1 79 ? -13.750 4.440 10.090 1.00 97.94 79 ILE A C 1
ATOM 625 O O . ILE A 1 79 ? -13.364 5.577 9.822 1.00 97.94 79 ILE A O 1
ATOM 629 N N . GLU A 1 80 ? -13.149 3.702 11.023 1.00 98.56 80 GLU A N 1
ATOM 630 C CA . GLU A 1 80 ? -11.923 4.161 11.671 1.00 98.56 80 GLU A CA 1
ATOM 631 C C . GLU A 1 80 ? -10.724 4.010 10.734 1.00 98.56 80 GLU A C 1
ATOM 633 O O . GLU A 1 80 ? -10.413 2.912 10.269 1.00 98.56 80 GLU A O 1
ATOM 638 N N . VAL A 1 81 ? -10.029 5.120 10.490 1.00 98.81 81 VAL A N 1
ATOM 639 C CA . VAL A 1 81 ? -8.835 5.146 9.650 1.00 98.81 81 VAL A CA 1
ATOM 640 C C . VAL A 1 81 ? -7.639 5.586 10.476 1.00 98.81 81 VAL A C 1
ATOM 642 O O . VAL A 1 81 ? -7.635 6.642 11.118 1.00 98.81 81 VAL A O 1
ATOM 645 N N . TYR A 1 82 ? -6.611 4.753 10.436 1.00 98.81 82 TYR A N 1
ATOM 646 C CA . TYR A 1 82 ? -5.292 5.038 10.957 1.00 98.81 82 TYR A CA 1
ATOM 647 C C . TYR A 1 82 ? -4.313 5.188 9.798 1.00 98.81 82 TYR A C 1
ATOM 649 O O . TYR A 1 82 ? -4.502 4.591 8.739 1.00 98.81 82 TYR A O 1
ATOM 657 N N . ALA A 1 83 ? -3.260 5.966 10.009 1.00 98.75 83 ALA A N 1
ATOM 658 C CA . ALA A 1 83 ? -2.168 6.111 9.061 1.00 98.75 83 ALA A CA 1
ATOM 659 C C . ALA A 1 83 ? -0.820 6.008 9.765 1.00 98.75 83 ALA A C 1
ATOM 661 O O . ALA A 1 83 ? -0.682 6.389 10.931 1.00 98.75 83 ALA A O 1
ATOM 662 N N . THR A 1 84 ? 0.188 5.537 9.043 1.00 98.69 84 THR A N 1
ATOM 663 C CA . THR A 1 84 ? 1.570 5.562 9.513 1.00 98.69 84 THR A CA 1
ATOM 664 C C . THR A 1 84 ? 2.533 5.887 8.388 1.00 98.69 84 THR A C 1
ATOM 666 O O . THR A 1 84 ? 2.325 5.516 7.234 1.00 98.69 84 THR A O 1
ATOM 669 N N . ASP A 1 85 ? 3.591 6.602 8.732 1.00 98.44 85 ASP A N 1
ATOM 670 C CA . ASP A 1 85 ? 4.711 6.896 7.851 1.00 98.44 85 ASP A CA 1
ATOM 671 C C . ASP A 1 85 ? 5.953 7.130 8.716 1.00 98.44 85 ASP A C 1
ATOM 673 O O . ASP A 1 85 ? 5.844 7.423 9.911 1.00 98.44 85 ASP A O 1
ATOM 677 N N . TYR A 1 86 ? 7.132 7.004 8.117 1.00 97.69 86 TYR A N 1
ATOM 678 C CA . TYR A 1 86 ? 8.376 7.368 8.788 1.00 97.69 86 TYR A CA 1
ATOM 679 C C . TYR A 1 86 ? 8.478 8.888 8.953 1.00 97.69 86 TYR A C 1
ATOM 681 O O . TYR A 1 86 ? 8.964 9.399 9.968 1.00 97.69 86 TYR A O 1
ATOM 689 N N . ASP A 1 87 ? 8.004 9.611 7.941 1.00 96.94 87 ASP A N 1
ATOM 690 C CA . ASP A 1 87 ? 8.006 11.063 7.929 1.00 96.94 87 ASP A CA 1
ATOM 691 C C . ASP A 1 87 ? 6.806 11.623 8.696 1.00 96.94 87 ASP A C 1
ATOM 693 O O . ASP A 1 87 ? 5.760 10.991 8.819 1.00 96.94 87 ASP A O 1
ATOM 697 N N . GLU A 1 88 ? 6.949 12.837 9.215 1.00 95.25 88 GLU A N 1
ATOM 698 C CA . GLU A 1 88 ? 5.827 13.574 9.789 1.00 95.25 88 GLU A CA 1
ATOM 699 C C . GLU A 1 88 ? 5.044 14.270 8.660 1.00 95.25 88 GLU A C 1
ATOM 701 O O . GLU A 1 88 ? 5.656 14.816 7.733 1.00 95.25 88 GLU A O 1
ATOM 706 N N . PRO A 1 89 ? 3.699 14.276 8.685 1.00 94.81 89 PRO A N 1
ATOM 707 C CA . PRO A 1 89 ? 2.935 15.000 7.689 1.00 94.81 89 PRO A CA 1
ATOM 708 C C . PRO A 1 89 ? 3.143 16.507 7.860 1.00 94.81 89 PRO A C 1
ATOM 710 O O . PRO A 1 89 ? 3.099 17.040 8.965 1.00 94.81 89 PRO A O 1
ATOM 713 N N . PHE A 1 90 ? 3.283 17.225 6.743 1.00 92.25 90 PHE A N 1
ATOM 714 C CA . PHE A 1 90 ? 3.430 18.687 6.761 1.00 92.25 90 PHE A CA 1
ATOM 715 C C . PHE A 1 90 ? 2.259 19.404 7.457 1.00 92.25 90 PHE A C 1
ATOM 717 O O . PHE A 1 90 ? 2.422 20.478 8.031 1.00 92.25 90 PHE A O 1
ATOM 724 N N . LYS A 1 91 ? 1.063 18.810 7.387 1.00 93.06 91 LYS A N 1
ATOM 725 C CA . LYS A 1 91 ? -0.128 19.251 8.111 1.00 93.06 91 LYS A CA 1
ATOM 726 C C . LYS A 1 91 ? -0.792 18.049 8.783 1.00 93.06 91 LYS A C 1
ATOM 728 O O . LYS A 1 91 ? -0.805 16.978 8.178 1.00 93.06 91 LYS A O 1
ATOM 733 N N . PRO A 1 92 ? -1.393 18.209 9.970 1.00 93.94 92 PRO A N 1
ATOM 734 C CA . PRO A 1 92 ? -2.186 17.148 10.573 1.00 93.94 92 PRO A CA 1
ATOM 735 C C . PRO A 1 92 ? -3.308 16.681 9.639 1.00 93.94 92 PRO A C 1
ATOM 737 O O . PRO A 1 92 ? -3.896 17.488 8.914 1.00 93.94 92 PRO A O 1
ATOM 740 N N . PHE A 1 93 ? -3.616 15.387 9.687 1.00 96.56 93 PHE A N 1
ATOM 741 C CA . PHE A 1 93 ? -4.829 14.849 9.076 1.00 96.56 93 PHE A CA 1
ATOM 742 C C . PHE A 1 93 ? -6.051 15.246 9.907 1.00 96.56 93 PHE A C 1
ATOM 744 O O . PHE A 1 93 ? -5.974 15.338 11.133 1.00 96.56 93 PHE A O 1
ATOM 751 N N . GLU A 1 94 ? -7.190 15.463 9.255 1.00 94.50 94 GLU A N 1
ATOM 752 C CA . GLU A 1 94 ? -8.400 15.945 9.925 1.00 94.50 94 GLU A CA 1
ATOM 753 C C . GLU A 1 94 ? -9.112 14.831 10.700 1.00 94.50 94 GLU A C 1
ATOM 755 O O . GLU A 1 94 ? -9.604 15.046 11.808 1.00 94.50 94 GLU A O 1
ATOM 760 N N . LYS A 1 95 ? -9.189 13.636 10.103 1.00 96.19 95 LYS A N 1
ATOM 761 C CA . LYS A 1 95 ? -9.995 12.506 10.607 1.00 96.19 95 LYS A CA 1
ATOM 762 C C . LYS A 1 95 ? -9.220 11.193 10.727 1.00 96.19 95 LYS A C 1
ATOM 764 O O . LYS A 1 95 ? -9.797 10.177 11.104 1.00 96.19 95 LYS A O 1
ATOM 769 N N . ILE A 1 96 ? -7.925 11.210 10.419 1.00 98.12 96 ILE A N 1
ATOM 770 C CA . ILE A 1 96 ? -7.060 10.030 10.455 1.00 98.12 96 ILE A CA 1
ATOM 771 C C . ILE A 1 96 ? -6.189 10.077 11.710 1.00 98.12 96 ILE A C 1
ATOM 773 O O . ILE A 1 96 ? -5.535 11.083 11.990 1.00 98.12 96 ILE A O 1
ATOM 777 N N . LYS A 1 97 ? -6.143 8.970 12.455 1.00 98.12 97 LYS A N 1
ATOM 778 C CA . LYS A 1 97 ? -5.220 8.807 13.588 1.00 98.12 97 LYS A CA 1
ATOM 779 C C . LYS A 1 97 ? -3.835 8.438 13.054 1.00 98.12 97 LYS A C 1
ATOM 781 O O . LYS A 1 97 ? -3.656 7.348 12.515 1.00 98.12 97 LYS A O 1
ATOM 786 N N . PHE A 1 98 ? -2.867 9.338 13.188 1.00 98.50 98 PHE A N 1
ATOM 787 C CA . PHE A 1 98 ? -1.541 9.169 12.595 1.00 98.50 98 PHE A CA 1
ATOM 788 C C . PHE A 1 98 ? -0.475 8.728 13.604 1.00 98.50 98 PHE A C 1
ATOM 790 O O . PHE A 1 98 ? -0.408 9.256 14.714 1.00 98.50 98 PHE A O 1
ATOM 797 N N . TYR A 1 99 ? 0.393 7.808 13.180 1.00 98.12 99 TYR A N 1
ATOM 798 C CA . TYR A 1 99 ? 1.589 7.386 13.903 1.00 98.12 99 TYR A CA 1
ATOM 799 C C . TYR A 1 99 ? 2.840 7.590 13.048 1.00 98.12 99 TYR A C 1
ATOM 801 O O . TYR A 1 99 ? 3.036 6.886 12.055 1.00 98.12 99 TYR A O 1
ATOM 809 N N . GLN A 1 100 ? 3.724 8.488 13.480 1.00 97.69 100 GLN A N 1
ATOM 810 C CA . GLN A 1 100 ? 5.069 8.569 12.921 1.00 97.69 100 GLN A CA 1
ATOM 811 C C . GLN A 1 100 ? 5.913 7.409 13.463 1.00 97.69 100 GLN A C 1
ATOM 813 O O . GLN A 1 100 ? 6.199 7.360 14.663 1.00 97.69 100 GLN A O 1
ATOM 818 N N . ALA A 1 101 ? 6.290 6.461 12.609 1.00 97.38 101 ALA A N 1
ATOM 819 C CA . ALA A 1 101 ? 7.036 5.280 13.026 1.00 97.38 101 ALA A CA 1
ATOM 820 C C . ALA A 1 101 ? 7.788 4.622 11.865 1.00 97.38 101 ALA A C 1
ATOM 822 O O . ALA A 1 101 ? 7.400 4.709 10.703 1.00 97.38 101 ALA A O 1
ATOM 823 N N . ASP A 1 102 ? 8.843 3.883 12.208 1.00 97.69 102 ASP A N 1
ATOM 824 C CA . ASP A 1 102 ? 9.366 2.857 11.313 1.00 97.69 102 ASP A CA 1
ATOM 825 C C . ASP A 1 102 ? 8.350 1.717 11.244 1.00 97.69 102 ASP A C 1
ATOM 827 O O . ASP A 1 102 ? 7.963 1.161 12.273 1.00 97.69 102 ASP A O 1
ATOM 831 N N . ILE A 1 103 ? 7.913 1.357 10.039 1.00 97.56 103 ILE A N 1
ATOM 832 C CA . ILE A 1 103 ? 6.860 0.354 9.859 1.00 97.56 103 ILE A CA 1
ATOM 833 C C . ILE A 1 103 ? 7.291 -1.052 10.283 1.00 97.56 103 ILE A C 1
ATOM 835 O O . ILE A 1 103 ? 6.444 -1.926 10.420 1.00 97.56 103 ILE A O 1
ATOM 839 N N . ARG A 1 104 ? 8.592 -1.270 10.520 1.00 98.38 104 ARG A N 1
ATOM 840 C CA . ARG A 1 104 ? 9.133 -2.497 11.124 1.00 98.38 104 ARG A CA 1
ATOM 841 C C . ARG A 1 104 ? 8.902 -2.566 12.637 1.00 98.38 104 ARG A C 1
ATOM 843 O O . ARG A 1 104 ? 9.161 -3.602 13.244 1.00 98.38 104 ARG A O 1
ATOM 850 N N . LYS A 1 105 ? 8.458 -1.468 13.262 1.00 98.12 105 LYS A N 1
ATOM 851 C CA . LYS A 1 105 ? 8.157 -1.378 14.695 1.00 98.12 105 LYS A CA 1
ATOM 852 C C . LYS A 1 105 ? 7.095 -0.308 14.965 1.00 98.12 105 LYS A C 1
ATOM 854 O O . LYS A 1 105 ? 7.399 0.827 15.341 1.00 98.12 105 LYS A O 1
ATOM 859 N N . LEU A 1 106 ? 5.835 -0.694 14.816 1.00 98.50 106 LEU A N 1
ATOM 860 C CA . LEU A 1 106 ? 4.687 0.178 15.005 1.00 98.50 106 LEU A CA 1
ATOM 861 C C . LEU A 1 106 ? 4.322 0.304 16.494 1.00 98.50 106 LEU A C 1
ATOM 863 O O . LEU A 1 106 ? 4.232 -0.706 17.198 1.00 98.50 106 LEU A O 1
ATOM 867 N N . PRO A 1 107 ? 4.008 1.516 16.990 1.00 98.06 107 PRO A N 1
ATOM 868 C CA . PRO A 1 107 ? 3.508 1.740 18.349 1.00 98.06 107 PRO A CA 1
ATOM 869 C C . PRO A 1 107 ? 2.014 1.378 18.465 1.00 98.06 107 PRO A C 1
ATOM 871 O O . PRO A 1 107 ? 1.211 2.138 19.003 1.00 98.06 107 PRO A O 1
ATOM 874 N N . ILE A 1 108 ? 1.631 0.225 17.915 1.00 98.25 108 ILE A N 1
ATOM 875 C CA . ILE A 1 108 ? 0.246 -0.226 17.776 1.00 98.25 108 ILE A CA 1
ATOM 876 C C . ILE A 1 108 ? 0.124 -1.640 18.360 1.00 98.25 108 ILE A C 1
ATOM 878 O O . ILE A 1 108 ? 0.986 -2.477 18.074 1.00 98.25 108 ILE A O 1
ATOM 882 N N . PRO A 1 109 ? -0.914 -1.943 19.162 1.00 98.25 109 PRO A N 1
ATOM 883 C CA . PRO A 1 109 ? -1.137 -3.287 19.689 1.00 98.25 109 PRO A CA 1
ATOM 884 C C . PRO A 1 109 ? -1.334 -4.347 18.598 1.00 98.25 109 PRO A C 1
ATOM 886 O O . PRO A 1 109 ? -1.758 -4.057 17.477 1.00 98.25 109 PRO A O 1
ATOM 889 N N . ASP A 1 110 ? -1.058 -5.600 18.946 1.00 98.62 110 ASP A N 1
ATOM 890 C CA . ASP A 1 110 ? -1.394 -6.756 18.114 1.00 98.62 110 ASP A CA 1
ATOM 891 C C . ASP A 1 110 ? -2.898 -6.779 17.805 1.00 98.62 110 ASP A C 1
ATOM 893 O O . ASP A 1 110 ? -3.714 -6.350 18.621 1.00 98.62 110 ASP A O 1
ATOM 897 N N . ASN A 1 111 ? -3.276 -7.356 16.661 1.00 98.50 111 ASN A N 1
ATOM 898 C CA . ASN A 1 111 ? -4.677 -7.646 16.335 1.00 98.50 111 ASN A CA 1
ATOM 899 C C . ASN A 1 111 ? -5.616 -6.422 16.365 1.00 98.50 111 ASN A C 1
ATOM 901 O O . ASN A 1 111 ? -6.765 -6.514 16.798 1.00 98.50 111 ASN A O 1
ATOM 905 N N . THR A 1 112 ? -5.134 -5.275 15.893 1.00 98.69 112 THR A N 1
ATOM 906 C CA . THR A 1 112 ? -5.871 -4.004 15.898 1.00 98.69 112 THR A CA 1
ATOM 907 C C . THR A 1 112 ? -6.744 -3.826 14.654 1.00 98.69 112 THR A C 1
ATOM 909 O O . THR A 1 112 ? -7.906 -3.433 14.771 1.00 98.69 112 THR A O 1
ATOM 912 N N . PHE A 1 113 ? -6.223 -4.133 13.463 1.00 98.81 113 PHE A N 1
ATOM 913 C CA . PHE A 1 113 ? -6.857 -3.746 12.197 1.00 98.81 113 PHE A CA 1
ATOM 914 C C . PHE A 1 113 ? -7.570 -4.898 11.494 1.00 98.81 113 PHE A C 1
ATOM 916 O O . PHE A 1 113 ? -7.093 -6.034 11.495 1.00 98.81 113 PHE A O 1
ATOM 923 N N . ASP A 1 114 ? -8.693 -4.587 10.842 1.00 98.81 114 ASP A N 1
ATOM 924 C CA . ASP A 1 114 ? -9.365 -5.520 9.930 1.00 98.81 114 ASP A CA 1
ATOM 925 C C . ASP A 1 114 ? -8.583 -5.631 8.614 1.00 98.81 114 ASP A C 1
ATOM 927 O O . ASP A 1 114 ? -8.431 -6.725 8.064 1.00 98.81 114 ASP A O 1
ATOM 931 N N . LYS A 1 115 ? -8.071 -4.490 8.128 1.00 98.81 115 LYS A N 1
ATOM 932 C CA . LYS A 1 115 ? -7.246 -4.386 6.919 1.00 98.81 115 LYS A CA 1
ATOM 933 C C . LYS A 1 115 ? -6.046 -3.473 7.141 1.00 98.81 115 LYS A C 1
ATOM 935 O O . LYS A 1 115 ? -6.147 -2.455 7.824 1.00 98.81 115 LYS A O 1
ATOM 940 N N . VAL A 1 116 ? -4.939 -3.800 6.491 1.00 98.94 116 VAL A N 1
ATOM 941 C CA . VAL A 1 116 ? -3.771 -2.924 6.353 1.00 98.94 116 VAL A CA 1
ATOM 942 C C . VAL A 1 116 ? -3.537 -2.695 4.866 1.00 98.94 116 VAL A C 1
ATOM 944 O O . VAL A 1 116 ? -3.620 -3.642 4.087 1.00 98.94 116 VAL A O 1
ATOM 947 N N . ILE A 1 117 ? -3.258 -1.458 4.469 1.00 98.94 117 ILE A N 1
ATOM 948 C CA . ILE A 1 117 ? -3.014 -1.058 3.083 1.00 98.94 117 ILE A CA 1
ATOM 949 C C . ILE A 1 117 ? -1.576 -0.547 2.967 1.00 98.94 117 ILE A C 1
ATOM 951 O O . ILE A 1 117 ? -1.195 0.387 3.665 1.00 98.94 117 ILE A O 1
ATOM 955 N N . ALA A 1 118 ? -0.783 -1.145 2.079 1.00 98.75 118 ALA A N 1
ATOM 956 C CA . ALA A 1 118 ? 0.596 -0.755 1.793 1.00 98.75 118 ALA A CA 1
ATOM 957 C C . ALA A 1 118 ? 0.806 -0.651 0.274 1.00 98.75 118 ALA A C 1
ATOM 959 O O . ALA A 1 118 ? 1.213 -1.605 -0.392 1.00 98.75 118 ALA A O 1
ATOM 960 N N . VAL A 1 119 ? 0.480 0.514 -0.286 1.00 98.44 119 VAL A N 1
ATOM 961 C CA . VAL A 1 119 ? 0.558 0.775 -1.730 1.00 98.44 119 VAL A CA 1
ATOM 962 C C . VAL A 1 119 ? 1.962 1.264 -2.094 1.00 98.44 119 VAL A C 1
ATOM 964 O O . VAL A 1 119 ? 2.283 2.430 -1.865 1.00 98.44 119 VAL A O 1
ATOM 967 N N . SER A 1 120 ? 2.790 0.374 -2.657 1.00 96.75 120 SER A N 1
ATOM 968 C CA . SER A 1 120 ? 4.225 0.580 -2.932 1.00 96.75 120 SER A CA 1
ATOM 969 C C . SER A 1 120 ? 4.980 1.211 -1.768 1.00 96.75 120 SER A C 1
ATOM 971 O O . SER A 1 120 ? 5.390 2.378 -1.798 1.00 96.75 120 SER A O 1
ATOM 973 N N . VAL A 1 121 ? 5.111 0.428 -0.709 1.00 97.81 121 VAL A N 1
ATOM 974 C CA . VAL A 1 121 ? 5.848 0.818 0.491 1.00 97.81 121 VAL A CA 1
ATOM 975 C C . VAL A 1 121 ? 6.941 -0.192 0.788 1.00 97.81 121 VAL A C 1
ATOM 977 O O . VAL A 1 121 ? 8.096 0.185 0.989 1.00 97.81 121 VAL A O 1
ATOM 980 N N . ILE A 1 122 ? 6.576 -1.475 0.837 1.00 98.06 122 ILE A N 1
ATOM 981 C CA . ILE A 1 122 ? 7.442 -2.549 1.329 1.00 98.06 122 ILE A CA 1
ATOM 982 C C . ILE A 1 122 ? 8.752 -2.648 0.538 1.00 98.06 122 ILE A C 1
ATOM 984 O O . ILE A 1 122 ? 9.802 -2.912 1.118 1.00 98.06 122 ILE A O 1
ATOM 988 N N . GLU A 1 123 ? 8.723 -2.331 -0.758 1.00 97.44 123 GLU A N 1
ATOM 989 C CA . GLU A 1 123 ? 9.876 -2.394 -1.649 1.00 97.44 123 GLU A CA 1
ATOM 990 C C . GLU A 1 123 ? 11.007 -1.443 -1.247 1.00 97.44 123 GLU A C 1
ATOM 992 O O . GLU A 1 123 ? 12.156 -1.658 -1.636 1.00 97.44 123 GLU A O 1
ATOM 997 N N . HIS A 1 124 ? 10.696 -0.408 -0.465 1.00 97.50 124 HIS A N 1
ATOM 998 C CA . HIS A 1 124 ? 11.628 0.636 -0.051 1.00 97.50 124 HIS A CA 1
ATOM 999 C C . HIS A 1 124 ? 12.300 0.356 1.304 1.00 97.50 124 HIS A C 1
ATOM 1001 O O . HIS A 1 124 ? 13.234 1.062 1.690 1.00 97.50 124 HIS A O 1
ATOM 1007 N N . ILE A 1 125 ? 11.844 -0.653 2.051 1.00 98.06 125 ILE A N 1
ATOM 1008 C CA . ILE A 1 125 ? 12.202 -0.804 3.466 1.00 98.06 125 ILE A CA 1
ATOM 1009 C C . ILE A 1 125 ? 13.550 -1.499 3.654 1.00 98.06 125 ILE A C 1
ATOM 1011 O O . ILE A 1 125 ? 13.847 -2.508 3.020 1.00 98.06 125 ILE A O 1
ATOM 1015 N N . GLY A 1 126 ? 14.382 -0.969 4.551 1.00 97.50 126 GLY A N 1
ATOM 1016 C CA . GLY A 1 126 ? 15.697 -1.535 4.868 1.00 97.50 126 GLY A CA 1
ATOM 1017 C C . GLY A 1 126 ? 16.764 -1.311 3.791 1.00 97.50 126 GLY A C 1
ATOM 1018 O O . GLY A 1 126 ? 17.848 -1.879 3.882 1.00 97.50 126 GLY A O 1
ATOM 1019 N N . LEU A 1 127 ? 16.501 -0.477 2.781 1.00 97.38 127 LEU A N 1
ATOM 1020 C CA . LEU A 1 127 ? 17.479 -0.156 1.742 1.00 97.38 127 LEU A CA 1
ATOM 1021 C C . LEU A 1 127 ? 18.476 0.923 2.184 1.00 97.38 127 LEU A C 1
ATOM 1023 O O . LEU A 1 127 ? 18.185 1.764 3.028 1.00 97.38 127 LEU A O 1
ATOM 1027 N N . LYS A 1 128 ? 19.654 0.936 1.545 1.00 95.75 128 LYS A N 1
ATOM 1028 C CA . LYS A 1 128 ? 20.721 1.928 1.797 1.00 95.75 128 LYS A CA 1
ATOM 1029 C C . LYS A 1 128 ? 20.337 3.357 1.410 1.00 95.75 128 LYS A C 1
ATOM 1031 O O . LYS A 1 128 ? 20.943 4.297 1.911 1.00 95.75 128 LYS A O 1
ATOM 1036 N N . LEU A 1 129 ? 19.385 3.508 0.491 1.00 94.25 129 LEU A N 1
ATOM 1037 C CA . LEU A 1 129 ? 18.883 4.793 0.009 1.00 94.25 129 LEU A CA 1
ATOM 1038 C C . LEU A 1 129 ? 17.372 4.871 0.283 1.00 94.25 129 LEU A C 1
ATOM 1040 O O . LEU A 1 129 ? 16.577 4.645 -0.632 1.00 94.25 129 LEU A O 1
ATOM 1044 N N . PRO A 1 130 ? 16.961 5.111 1.540 1.00 93.25 130 PRO A N 1
ATOM 1045 C CA . PRO A 1 130 ? 15.551 5.176 1.889 1.00 93.25 130 PRO A CA 1
ATOM 1046 C C . PRO A 1 130 ? 14.923 6.484 1.405 1.00 93.25 130 PRO A C 1
ATOM 1048 O O . PRO A 1 130 ? 15.556 7.539 1.390 1.00 93.25 130 PRO A O 1
ATOM 1051 N N . GLN A 1 131 ? 13.642 6.419 1.050 1.00 92.12 131 GLN A N 1
ATOM 1052 C CA . GLN A 1 131 ? 12.870 7.577 0.604 1.00 92.12 131 GLN A CA 1
ATOM 1053 C C . GLN A 1 131 ? 12.215 8.288 1.792 1.00 92.12 131 GLN A C 1
ATOM 1055 O O . GLN A 1 131 ? 10.993 8.264 1.935 1.00 92.12 131 GLN A O 1
ATOM 1060 N N . VAL A 1 132 ? 13.025 8.907 2.650 1.00 93.44 132 VAL A N 1
ATOM 1061 C CA . VAL A 1 132 ? 12.566 9.685 3.815 1.00 93.44 132 VAL A CA 1
ATOM 1062 C C . VAL A 1 132 ? 12.933 11.161 3.661 1.00 93.44 132 VAL A C 1
ATOM 1064 O O . VAL A 1 132 ? 13.866 11.505 2.936 1.00 93.44 132 VAL A O 1
ATOM 1067 N N . LEU A 1 133 ? 12.185 12.040 4.324 1.00 90.88 133 LEU A N 1
ATOM 1068 C CA . LEU A 1 133 ? 12.357 13.497 4.295 1.00 90.88 133 LEU A CA 1
ATOM 1069 C C . LEU A 1 133 ? 13.036 14.034 5.568 1.00 90.88 133 LEU A C 1
ATOM 1071 O O . LEU A 1 133 ? 12.966 15.227 5.853 1.00 90.88 133 LEU A O 1
ATOM 1075 N N . THR A 1 134 ? 13.679 13.159 6.341 1.00 88.69 134 THR A N 1
ATOM 1076 C CA . THR A 1 134 ? 14.299 13.468 7.635 1.00 88.69 134 THR A CA 1
ATOM 1077 C C . THR A 1 134 ? 15.780 13.100 7.663 1.00 88.69 134 THR A C 1
ATOM 1079 O O . THR A 1 134 ? 16.219 12.178 6.977 1.00 88.69 134 THR A O 1
ATOM 1082 N N . ASP A 1 135 ? 16.544 13.799 8.505 1.00 88.94 135 ASP A N 1
ATOM 1083 C CA . ASP A 1 135 ? 17.972 13.539 8.732 1.00 88.94 135 ASP A CA 1
ATOM 1084 C C . ASP A 1 135 ? 18.217 12.209 9.459 1.00 88.94 135 ASP A C 1
ATOM 1086 O O . ASP A 1 135 ? 19.307 11.633 9.390 1.00 88.94 135 ASP A O 1
ATOM 1090 N N . LYS A 1 136 ? 17.206 11.701 10.176 1.00 91.50 136 LYS A N 1
ATOM 1091 C CA . LYS A 1 136 ? 17.290 10.410 10.854 1.00 91.50 136 LYS A CA 1
ATOM 1092 C C . LYS A 1 136 ? 16.993 9.294 9.857 1.00 91.50 136 LYS A C 1
ATOM 1094 O O . LYS A 1 136 ? 15.843 8.953 9.618 1.00 91.50 136 LYS A O 1
ATOM 1099 N N . ILE A 1 137 ? 18.043 8.715 9.294 1.00 93.25 137 ILE A N 1
ATOM 1100 C CA . ILE A 1 137 ? 17.922 7.623 8.327 1.00 93.25 137 ILE A CA 1
ATOM 1101 C C . ILE A 1 137 ? 17.597 6.298 9.052 1.00 93.25 137 ILE A C 1
ATOM 1103 O O . ILE A 1 137 ? 18.245 5.996 10.056 1.00 93.25 137 ILE A O 1
ATOM 1107 N N . PRO A 1 138 ? 16.612 5.504 8.582 1.00 95.06 138 PRO A N 1
ATOM 1108 C CA . PRO A 1 138 ? 16.315 4.186 9.144 1.00 95.06 138 PRO A CA 1
ATOM 1109 C C . PRO A 1 138 ? 17.465 3.191 8.943 1.00 95.06 138 PRO A C 1
ATOM 1111 O O . PRO A 1 138 ? 18.180 3.241 7.943 1.00 95.06 138 PRO A O 1
ATOM 1114 N N . ASP A 1 139 ? 17.593 2.235 9.867 1.00 96.56 139 ASP A N 1
ATOM 1115 C CA . ASP A 1 139 ? 18.619 1.192 9.784 1.00 96.56 139 ASP A CA 1
ATOM 1116 C C . ASP A 1 139 ? 18.428 0.313 8.540 1.00 96.56 139 ASP A C 1
ATOM 1118 O O . ASP A 1 139 ? 17.307 -0.082 8.200 1.00 96.56 139 ASP A O 1
ATOM 1122 N N . VAL A 1 140 ? 19.537 -0.025 7.882 1.00 97.75 140 VAL A N 1
ATOM 1123 C CA . VAL A 1 140 ? 19.566 -0.902 6.705 1.00 97.75 140 VAL A CA 1
ATOM 1124 C C . VAL A 1 140 ? 19.344 -2.352 7.141 1.00 97.75 140 VAL A C 1
ATOM 1126 O O . VAL A 1 140 ? 19.989 -2.823 8.074 1.00 97.75 140 VAL A O 1
ATOM 1129 N N . SER A 1 141 ? 18.465 -3.065 6.437 1.00 97.69 141 SER A N 1
ATOM 1130 C CA . SER A 1 141 ? 18.231 -4.502 6.602 1.00 97.69 141 SER A CA 1
ATOM 1131 C C . SER A 1 141 ? 17.920 -5.127 5.244 1.00 97.69 141 SER A C 1
ATOM 1133 O O . SER A 1 141 ? 17.033 -4.659 4.522 1.00 97.69 141 SER A O 1
ATOM 1135 N N . GLU A 1 142 ? 18.647 -6.189 4.891 1.00 95.19 142 GLU A N 1
ATOM 1136 C CA . GLU A 1 142 ? 18.403 -6.937 3.651 1.00 95.19 142 GLU A CA 1
ATOM 1137 C C . GLU A 1 142 ? 16.984 -7.522 3.634 1.00 95.19 142 GLU A C 1
ATOM 1139 O O . GLU A 1 142 ? 16.313 -7.420 2.605 1.00 95.19 142 GLU A O 1
ATOM 1144 N N . ASP A 1 143 ? 16.497 -7.964 4.798 1.00 97.00 143 ASP A N 1
ATOM 1145 C CA . ASP A 1 143 ? 15.151 -8.502 5.035 1.00 97.00 143 ASP A CA 1
ATOM 1146 C C . ASP A 1 143 ? 14.139 -7.426 5.477 1.00 97.00 143 ASP A C 1
ATOM 1148 O O . ASP A 1 143 ? 13.084 -7.742 6.029 1.00 97.00 143 ASP A O 1
ATOM 1152 N N . GLY A 1 144 ? 14.445 -6.137 5.281 1.00 97.94 144 GLY A N 1
ATOM 1153 C CA . GLY A 1 144 ? 13.621 -5.036 5.792 1.00 97.94 144 GLY A CA 1
ATOM 1154 C C . GLY A 1 144 ? 12.166 -5.050 5.305 1.00 97.94 144 GLY A C 1
ATOM 1155 O O . GLY A 1 144 ? 11.262 -4.656 6.043 1.00 97.94 144 GLY A O 1
ATOM 1156 N N . ASP A 1 145 ? 11.919 -5.535 4.091 1.00 98.19 145 ASP A N 1
ATOM 1157 C CA . ASP A 1 145 ? 10.573 -5.726 3.551 1.00 98.19 145 ASP A CA 1
ATOM 1158 C C . ASP A 1 145 ? 9.822 -6.863 4.262 1.00 98.19 145 ASP A C 1
ATOM 1160 O O . ASP A 1 145 ? 8.670 -6.692 4.662 1.00 98.19 145 ASP A O 1
ATOM 1164 N N . LEU A 1 146 ? 10.479 -7.996 4.512 1.00 98.44 146 LEU A N 1
ATOM 1165 C CA . LEU A 1 146 ? 9.925 -9.110 5.281 1.00 98.44 146 LEU A CA 1
ATOM 1166 C C . LEU A 1 146 ? 9.703 -8.749 6.762 1.00 98.44 146 LEU A C 1
ATOM 1168 O O . LEU A 1 146 ? 8.706 -9.165 7.357 1.00 98.44 146 LEU A O 1
ATOM 1172 N N . GLU A 1 147 ? 10.605 -7.974 7.366 1.00 98.69 147 GLU A N 1
ATOM 1173 C CA . GLU A 1 147 ? 10.439 -7.395 8.706 1.00 98.69 147 GLU A CA 1
ATOM 1174 C C . GLU A 1 147 ? 9.192 -6.509 8.775 1.00 98.69 147 GLU A C 1
ATOM 1176 O O . GLU A 1 147 ? 8.377 -6.674 9.684 1.00 98.69 147 GLU A O 1
ATOM 1181 N N . ALA A 1 148 ? 9.006 -5.625 7.789 1.00 98.69 148 ALA A N 1
ATOM 1182 C CA . ALA A 1 148 ? 7.812 -4.796 7.685 1.00 98.69 148 ALA A CA 1
ATOM 1183 C C . ALA A 1 148 ? 6.551 -5.654 7.537 1.00 98.69 148 ALA A C 1
ATOM 1185 O O . ALA A 1 148 ? 5.609 -5.485 8.304 1.00 98.69 148 ALA A O 1
ATOM 1186 N N . VAL A 1 149 ? 6.536 -6.627 6.621 1.00 98.75 149 VAL A N 1
ATOM 1187 C CA . VAL A 1 149 ? 5.382 -7.525 6.436 1.00 98.75 149 VAL A CA 1
ATOM 1188 C C . VAL A 1 149 ? 5.053 -8.296 7.721 1.00 98.75 149 VAL A C 1
ATOM 1190 O O . VAL A 1 149 ? 3.877 -8.463 8.045 1.00 98.75 149 VAL A O 1
ATOM 1193 N N . ARG A 1 150 ? 6.061 -8.711 8.501 1.00 98.69 150 ARG A N 1
ATOM 1194 C CA . ARG A 1 150 ? 5.864 -9.334 9.821 1.00 98.69 150 ARG A CA 1
ATOM 1195 C C . ARG A 1 150 ? 5.182 -8.401 10.811 1.00 98.69 150 ARG A C 1
ATOM 1197 O O . ARG A 1 150 ? 4.252 -8.826 11.495 1.00 98.69 150 ARG A O 1
ATOM 1204 N N . GLU A 1 151 ? 5.599 -7.145 10.858 1.00 98.88 151 GLU A N 1
ATOM 1205 C CA . GLU A 1 151 ? 4.989 -6.153 11.738 1.00 98.88 151 GLU A CA 1
ATOM 1206 C C . GLU A 1 151 ? 3.559 -5.789 11.303 1.00 98.88 151 GLU A C 1
ATOM 1208 O O . GLU A 1 151 ? 2.650 -5.721 12.134 1.00 98.88 151 GLU A O 1
A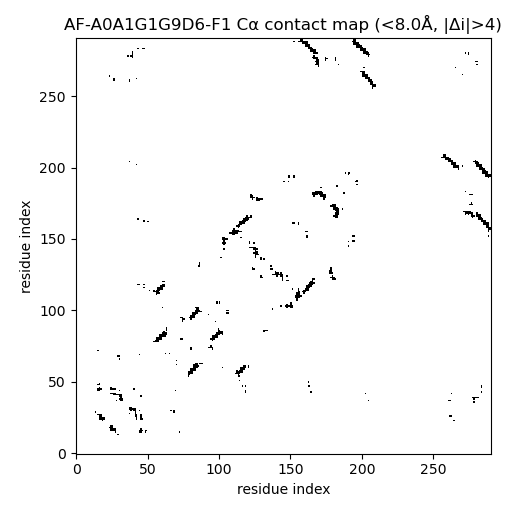TOM 1213 N N . LEU A 1 152 ? 3.314 -5.658 9.996 1.00 98.81 152 LEU A N 1
ATOM 1214 C CA . LEU A 1 152 ? 1.971 -5.436 9.454 1.00 98.81 152 LEU A CA 1
ATOM 1215 C C . LEU A 1 152 ? 1.042 -6.632 9.728 1.00 98.81 152 LEU A C 1
ATOM 1217 O O . LEU A 1 152 ? -0.121 -6.451 10.089 1.00 98.81 152 LEU A O 1
ATOM 1221 N N . ALA A 1 153 ? 1.556 -7.862 9.641 1.00 98.69 153 ALA A N 1
ATOM 1222 C CA . ALA A 1 153 ? 0.816 -9.059 10.032 1.00 98.69 153 ALA A CA 1
ATOM 1223 C C . ALA A 1 153 ? 0.535 -9.106 11.546 1.00 98.69 153 ALA A C 1
ATOM 1225 O O . ALA A 1 153 ? -0.538 -9.550 11.958 1.00 98.69 153 ALA A O 1
ATOM 1226 N N . ARG A 1 154 ? 1.448 -8.620 12.398 1.00 98.62 154 ARG A N 1
ATOM 1227 C CA . ARG A 1 154 ? 1.231 -8.544 13.853 1.00 98.62 154 ARG A CA 1
ATOM 1228 C C . ARG A 1 154 ? 0.021 -7.670 14.196 1.00 98.62 154 ARG A C 1
ATOM 1230 O O . ARG A 1 154 ? -0.844 -8.107 14.959 1.00 98.62 154 ARG A O 1
ATOM 1237 N N . VAL A 1 155 ? -0.075 -6.479 13.600 1.00 98.81 155 VAL A N 1
ATOM 1238 C CA . VAL A 1 155 ? -1.160 -5.518 13.882 1.00 98.81 155 VAL A CA 1
ATOM 1239 C C . VAL A 1 155 ? -2.498 -5.882 13.229 1.00 98.81 155 VAL A C 1
ATOM 1241 O O . VAL A 1 155 ? -3.528 -5.338 13.624 1.00 98.81 155 VAL A O 1
ATOM 1244 N N . LEU A 1 156 ? -2.526 -6.812 12.272 1.00 98.88 156 LEU A N 1
ATOM 1245 C CA . LEU A 1 156 ? -3.770 -7.366 11.728 1.00 98.88 156 LEU A CA 1
ATOM 1246 C C . LEU A 1 156 ? -4.463 -8.289 12.732 1.00 98.88 156 LEU A C 1
ATOM 1248 O O . LEU A 1 156 ? -3.813 -9.098 13.392 1.00 98.88 156 LEU A O 1
ATOM 1252 N N . LYS A 1 157 ? -5.795 -8.216 12.812 1.00 98.69 157 LYS A N 1
ATOM 1253 C CA . LYS A 1 157 ? -6.627 -9.209 13.514 1.00 98.69 157 LYS A CA 1
ATOM 1254 C C . LYS A 1 157 ? -6.460 -10.603 12.895 1.00 98.69 157 LYS A C 1
ATOM 1256 O O . LYS A 1 157 ? -6.134 -10.698 11.709 1.00 98.69 157 LYS A O 1
ATOM 1261 N N . PRO A 1 158 ? -6.744 -11.692 13.633 1.00 98.12 158 PRO A N 1
ATOM 1262 C CA . PRO A 1 158 ? -6.875 -13.017 13.033 1.00 98.12 158 PRO A CA 1
ATOM 1263 C C . PRO A 1 158 ? -7.891 -12.986 11.886 1.00 98.12 158 PRO A C 1
ATOM 1265 O O . PRO A 1 158 ? -8.999 -12.474 12.043 1.00 98.12 158 PRO A O 1
ATOM 1268 N N . GLY A 1 159 ? -7.501 -13.487 10.713 1.00 97.75 159 GLY A N 1
ATOM 1269 C CA . GLY A 1 159 ? -8.316 -13.409 9.499 1.00 97.75 159 GLY A CA 1
ATOM 1270 C C . GLY A 1 159 ? -8.359 -12.032 8.823 1.00 97.75 159 GLY A C 1
ATOM 1271 O O . GLY A 1 159 ? -8.994 -11.915 7.775 1.00 97.75 159 GLY A O 1
ATOM 1272 N N . GLY A 1 160 ? -7.683 -11.023 9.378 1.00 98.44 160 GLY A N 1
ATOM 1273 C CA . GLY A 1 160 ? -7.475 -9.725 8.746 1.00 98.44 160 GLY A CA 1
ATOM 1274 C C . GLY A 1 160 ? -6.580 -9.831 7.512 1.00 98.44 160 GLY A C 1
ATOM 1275 O O . GLY A 1 160 ? -5.839 -10.806 7.340 1.00 98.44 160 GLY A O 1
ATOM 1276 N N . GLU A 1 161 ? -6.660 -8.828 6.640 1.00 98.81 161 GLU A N 1
ATOM 1277 C CA . GLU A 1 161 ? -5.983 -8.854 5.340 1.00 98.81 161 GLU A CA 1
ATOM 1278 C C . GLU A 1 161 ? -5.008 -7.689 5.146 1.00 98.81 161 GLU A C 1
ATOM 1280 O O . GLU A 1 161 ? -5.324 -6.532 5.415 1.00 98.81 161 GLU A O 1
ATOM 1285 N N . LEU A 1 162 ? -3.824 -8.011 4.630 1.00 98.81 162 LEU A N 1
ATOM 1286 C CA . LEU A 1 162 ? -2.839 -7.063 4.133 1.00 98.81 162 LEU A CA 1
ATOM 1287 C C . LEU A 1 162 ? -3.037 -6.902 2.628 1.00 98.81 162 LEU A C 1
ATOM 1289 O O . LEU A 1 162 ? -2.884 -7.854 1.864 1.00 98.81 162 LEU A O 1
ATOM 1293 N N . ILE A 1 163 ? -3.361 -5.691 2.208 1.00 98.81 163 ILE A N 1
ATOM 1294 C CA . ILE A 1 163 ? -3.484 -5.296 0.812 1.00 98.81 163 ILE A CA 1
ATOM 1295 C C . ILE A 1 163 ? -2.196 -4.569 0.460 1.00 98.81 163 ILE A C 1
ATOM 1297 O O . ILE A 1 163 ? -1.930 -3.494 0.997 1.00 98.81 163 ILE A O 1
ATOM 1301 N N . MET A 1 164 ? -1.382 -5.146 -0.416 1.00 98.31 164 MET A N 1
ATOM 1302 C CA . MET A 1 164 ? -0.116 -4.528 -0.797 1.00 98.31 164 MET A CA 1
ATOM 1303 C C . MET A 1 164 ? 0.133 -4.593 -2.293 1.00 98.31 164 MET A C 1
ATOM 1305 O O . MET A 1 164 ? -0.282 -5.530 -2.983 1.00 98.31 164 MET A O 1
ATOM 1309 N N . THR A 1 165 ? 0.798 -3.557 -2.788 1.00 98.06 165 THR A N 1
ATOM 1310 C CA . THR A 1 165 ? 1.199 -3.442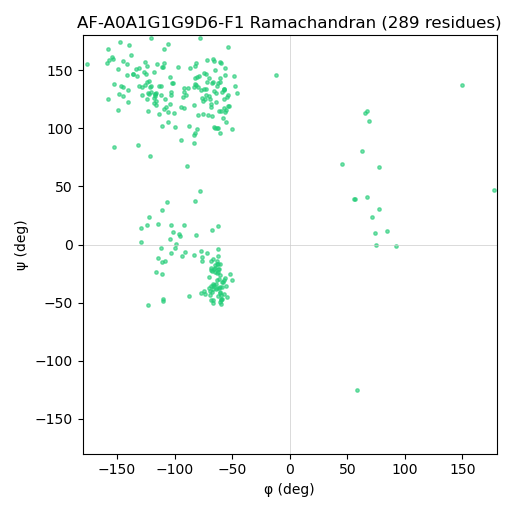 -4.186 1.00 98.06 165 THR A CA 1
ATOM 1311 C C . THR A 1 165 ? 2.695 -3.211 -4.265 1.00 98.06 165 THR A C 1
ATOM 1313 O O . THR A 1 165 ? 3.279 -2.608 -3.364 1.00 98.06 165 THR A O 1
ATOM 1316 N N . MET A 1 166 ? 3.324 -3.739 -5.311 1.00 96.25 166 MET A N 1
ATOM 1317 C CA . MET A 1 166 ? 4.774 -3.663 -5.464 1.00 96.25 166 MET A CA 1
ATOM 1318 C C . MET A 1 166 ? 5.208 -3.802 -6.929 1.00 96.25 166 MET A C 1
ATOM 1320 O O . MET A 1 166 ? 4.464 -4.360 -7.747 1.00 96.25 166 MET A O 1
ATOM 1324 N N . PRO A 1 167 ? 6.421 -3.338 -7.274 1.00 94.88 167 PRO A N 1
ATOM 1325 C CA . PRO A 1 167 ? 6.986 -3.480 -8.607 1.00 94.88 167 PRO A CA 1
ATOM 1326 C C . PRO A 1 167 ? 7.195 -4.951 -8.962 1.00 94.88 167 PRO A C 1
ATOM 1328 O O . PRO A 1 167 ? 7.736 -5.719 -8.164 1.00 94.88 167 PRO A O 1
ATOM 1331 N N . PHE A 1 168 ? 6.837 -5.327 -10.188 1.00 91.88 168 PHE A N 1
ATOM 1332 C CA . PHE A 1 168 ? 7.058 -6.673 -10.708 1.00 91.88 168 PHE A CA 1
ATOM 1333 C C . PHE A 1 168 ? 8.004 -6.647 -11.902 1.00 91.88 168 PHE A C 1
ATOM 1335 O O . PHE A 1 168 ? 7.790 -5.894 -12.856 1.00 91.88 168 PHE A O 1
ATOM 1342 N N . GLY A 1 169 ? 9.036 -7.488 -11.871 1.00 87.94 169 GLY A N 1
ATOM 1343 C CA . GLY A 1 169 ? 10.089 -7.471 -12.878 1.00 87.94 169 GLY A CA 1
ATOM 1344 C C . GLY A 1 169 ? 10.695 -8.836 -13.169 1.00 87.94 169 GLY A C 1
ATOM 1345 O O . GLY A 1 169 ? 10.369 -9.848 -12.556 1.00 87.94 169 GLY A O 1
ATOM 1346 N N . MET A 1 170 ? 11.571 -8.862 -14.177 1.00 85.00 170 MET A N 1
ATOM 1347 C CA . MET A 1 170 ? 12.178 -10.094 -14.712 1.00 85.00 170 MET A CA 1
ATOM 1348 C C . MET A 1 170 ? 13.011 -10.884 -13.696 1.00 85.00 170 MET A C 1
ATOM 1350 O O . MET A 1 170 ? 13.235 -12.079 -13.877 1.00 85.00 170 MET A O 1
ATOM 1354 N N . LYS A 1 171 ? 13.542 -10.195 -12.690 1.00 89.12 171 LYS A N 1
ATOM 1355 C CA . LYS A 1 171 ? 14.400 -10.734 -11.640 1.00 89.12 171 LYS A CA 1
ATOM 1356 C C . LYS A 1 171 ? 14.280 -9.859 -10.401 1.00 89.12 171 LYS A C 1
ATOM 1358 O O . LYS A 1 171 ? 13.897 -8.691 -10.511 1.00 89.12 171 LYS A O 1
ATOM 1363 N N . ASP A 1 172 ? 14.685 -10.417 -9.270 1.00 91.88 172 ASP A N 1
ATOM 1364 C CA . ASP A 1 172 ? 14.893 -9.638 -8.061 1.00 91.88 172 ASP A CA 1
ATOM 1365 C C . ASP A 1 172 ? 16.102 -8.721 -8.274 1.00 91.88 172 ASP A C 1
ATOM 1367 O O . ASP A 1 172 ? 17.194 -9.169 -8.639 1.00 91.88 172 ASP A O 1
ATOM 1371 N N . ASP A 1 173 ? 15.878 -7.418 -8.145 1.00 93.06 173 ASP A N 1
ATOM 1372 C CA . ASP A 1 173 ? 16.905 -6.395 -8.334 1.00 93.06 173 ASP A CA 1
ATOM 1373 C C . ASP A 1 173 ? 16.511 -5.115 -7.601 1.00 93.06 173 ASP A C 1
ATOM 1375 O O . ASP A 1 173 ? 15.363 -4.944 -7.181 1.00 93.06 173 ASP A O 1
ATOM 1379 N N . LEU A 1 174 ? 17.455 -4.187 -7.493 1.00 93.50 174 LEU A N 1
ATOM 1380 C CA . LEU A 1 174 ? 17.152 -2.833 -7.078 1.00 93.50 174 LEU A CA 1
ATOM 1381 C C . LEU A 1 174 ? 16.868 -1.946 -8.293 1.00 93.50 174 LEU A C 1
ATOM 1383 O O . LEU A 1 174 ? 17.595 -1.928 -9.285 1.00 93.50 174 LEU A O 1
ATOM 1387 N N . ILE A 1 175 ? 15.802 -1.166 -8.188 1.00 91.81 175 ILE A N 1
ATOM 1388 C CA . ILE A 1 175 ? 15.343 -0.223 -9.204 1.00 91.81 175 ILE A CA 1
ATOM 1389 C C . ILE A 1 175 ? 15.325 1.197 -8.627 1.00 91.81 175 ILE A C 1
ATOM 1391 O O . ILE A 1 175 ? 15.658 1.426 -7.462 1.00 91.81 175 ILE A O 1
ATOM 1395 N N . LEU A 1 176 ? 14.975 2.182 -9.462 1.00 87.88 176 LEU A N 1
ATOM 1396 C CA . LEU A 1 176 ? 14.897 3.595 -9.062 1.00 87.88 176 LEU A CA 1
ATOM 1397 C C . LEU A 1 176 ? 16.200 4.138 -8.454 1.00 87.88 176 LEU A C 1
ATOM 1399 O O . LEU A 1 176 ? 16.188 4.903 -7.492 1.00 87.88 176 LEU A O 1
ATOM 1403 N N . GLY A 1 177 ? 17.341 3.733 -9.015 1.00 89.88 177 GLY A N 1
ATOM 1404 C CA . GLY A 1 177 ? 18.648 4.144 -8.501 1.00 89.88 177 GLY A CA 1
ATOM 1405 C C . GLY A 1 177 ? 18.946 3.560 -7.120 1.00 89.88 177 GLY A C 1
ATOM 1406 O O . GLY A 1 177 ? 19.490 4.256 -6.274 1.00 89.88 177 GLY A O 1
ATOM 1407 N N . ASN A 1 178 ? 18.596 2.292 -6.903 1.00 93.94 178 ASN A N 1
ATOM 1408 C CA . ASN A 1 178 ? 18.801 1.541 -5.662 1.00 93.94 178 ASN A CA 1
ATOM 1409 C C . ASN A 1 178 ? 17.910 1.947 -4.479 1.00 93.94 178 ASN A C 1
ATOM 1411 O O . ASN A 1 178 ? 18.265 1.707 -3.326 1.00 93.94 178 ASN A O 1
ATOM 1415 N N . GLN A 1 179 ? 16.755 2.545 -4.770 1.00 93.88 179 GLN A N 1
ATOM 1416 C CA . GLN A 1 179 ? 15.811 3.029 -3.760 1.00 93.88 179 GLN A CA 1
ATOM 1417 C C . GLN A 1 179 ? 14.596 2.121 -3.579 1.00 93.88 179 GLN A C 1
ATOM 1419 O O . GLN A 1 179 ? 13.784 2.387 -2.700 1.00 93.88 179 GLN A O 1
ATOM 1424 N N . ALA A 1 180 ? 14.424 1.091 -4.410 1.00 95.62 180 ALA A N 1
ATOM 1425 C CA . ALA A 1 180 ? 13.311 0.153 -4.300 1.00 95.62 180 ALA A CA 1
ATOM 1426 C C . ALA A 1 180 ? 13.715 -1.241 -4.785 1.00 95.62 180 ALA A C 1
ATOM 1428 O O . ALA A 1 180 ? 14.559 -1.353 -5.675 1.00 95.62 180 ALA A O 1
ATOM 1429 N N . ARG A 1 181 ? 13.089 -2.287 -4.247 1.00 95.94 181 ARG A N 1
ATOM 1430 C CA . ARG A 1 181 ? 13.169 -3.654 -4.772 1.00 95.94 181 ARG A CA 1
ATOM 1431 C C . ARG A 1 181 ? 12.182 -3.848 -5.928 1.00 95.94 181 ARG A C 1
ATOM 1433 O O . ARG A 1 181 ? 11.073 -3.321 -5.921 1.00 95.94 181 ARG A O 1
ATOM 1440 N N . SER A 1 182 ? 12.595 -4.615 -6.926 1.00 94.88 182 SER A N 1
ATOM 1441 C CA . SER A 1 182 ? 11.711 -5.245 -7.905 1.00 94.88 182 SER A CA 1
ATOM 1442 C C . SER A 1 182 ? 11.544 -6.705 -7.529 1.00 94.88 182 SER A C 1
ATOM 1444 O O . SER A 1 182 ? 12.534 -7.345 -7.183 1.00 94.88 182 SER A O 1
ATOM 1446 N N . TYR A 1 183 ? 10.326 -7.228 -7.646 1.00 94.50 183 TYR A N 1
ATOM 1447 C CA . TYR A 1 183 ? 10.012 -8.588 -7.227 1.00 94.50 183 TYR A CA 1
ATOM 1448 C C . TYR A 1 183 ? 9.715 -9.517 -8.401 1.00 94.50 183 TYR A C 1
ATOM 1450 O O . TYR A 1 183 ? 9.219 -9.103 -9.454 1.00 94.50 183 TYR A O 1
ATOM 1458 N N . THR A 1 184 ? 9.975 -10.797 -8.170 1.00 92.12 184 THR A N 1
ATOM 1459 C CA . THR A 1 184 ? 9.499 -11.935 -8.952 1.00 92.12 184 THR A CA 1
ATOM 1460 C C . THR A 1 184 ? 8.395 -12.661 -8.189 1.00 92.12 184 THR A C 1
ATOM 1462 O O . THR A 1 184 ? 8.119 -12.384 -7.024 1.00 92.12 184 THR A O 1
ATOM 1465 N N . ILE A 1 185 ? 7.742 -13.634 -8.829 1.00 89.62 185 ILE A N 1
ATOM 1466 C CA . ILE A 1 185 ? 6.722 -14.431 -8.139 1.00 89.62 185 ILE A CA 1
ATOM 1467 C C . ILE A 1 185 ? 7.317 -15.243 -6.981 1.00 89.62 185 ILE A C 1
ATOM 1469 O O . ILE A 1 185 ? 6.634 -15.486 -5.989 1.00 89.62 185 ILE A O 1
ATOM 1473 N N . ASP A 1 186 ? 8.582 -15.648 -7.096 1.00 90.25 186 ASP A N 1
ATOM 1474 C CA . ASP A 1 186 ? 9.252 -16.453 -6.081 1.00 90.25 186 ASP A CA 1
ATOM 1475 C C . ASP A 1 186 ? 9.583 -15.611 -4.847 1.00 90.25 186 ASP A C 1
ATOM 1477 O O . ASP A 1 186 ? 9.299 -16.039 -3.730 1.00 90.25 186 ASP A O 1
ATOM 1481 N N . SER A 1 187 ? 10.066 -14.377 -5.025 1.00 93.00 187 SER A N 1
ATOM 1482 C CA . SER A 1 187 ? 10.288 -13.472 -3.891 1.00 93.00 187 SER A CA 1
ATOM 1483 C C . SER A 1 187 ? 8.985 -13.009 -3.243 1.00 93.00 187 SER A C 1
ATOM 1485 O O . SER A 1 187 ? 8.910 -12.948 -2.019 1.00 93.00 187 SER A O 1
ATOM 1487 N N . ILE A 1 188 ? 7.918 -12.798 -4.021 1.00 94.62 188 ILE A N 1
ATOM 1488 C CA . ILE A 1 188 ? 6.585 -12.502 -3.474 1.00 94.62 188 ILE A CA 1
ATOM 1489 C C . ILE A 1 188 ? 6.076 -13.649 -2.586 1.00 94.62 188 ILE A C 1
ATOM 1491 O O . ILE A 1 188 ? 5.510 -13.409 -1.517 1.00 94.62 188 ILE A O 1
ATOM 1495 N N . LYS A 1 189 ? 6.293 -14.905 -2.993 1.00 94.38 189 LYS A N 1
ATOM 1496 C CA . LYS A 1 189 ? 5.907 -16.081 -2.196 1.00 94.38 189 LYS A CA 1
ATOM 1497 C C . LYS A 1 189 ? 6.666 -16.187 -0.878 1.00 94.38 189 LYS A C 1
ATOM 1499 O O . LYS A 1 189 ? 6.167 -16.841 0.032 1.00 94.38 189 LYS A O 1
ATOM 1504 N N . ASN A 1 190 ? 7.816 -15.533 -0.717 1.00 95.19 190 ASN A N 1
ATOM 1505 C CA . ASN A 1 190 ? 8.523 -15.548 0.565 1.00 95.19 190 ASN A CA 1
ATOM 1506 C C . ASN A 1 190 ? 7.702 -14.900 1.687 1.00 95.19 190 ASN A C 1
ATOM 1508 O O . ASN A 1 190 ? 7.864 -15.278 2.845 1.00 95.19 190 ASN A O 1
ATOM 1512 N N . PHE A 1 191 ? 6.763 -14.002 1.371 1.00 97.19 191 PHE A N 1
ATOM 1513 C CA . PHE A 1 191 ? 5.853 -13.447 2.375 1.00 97.19 191 PHE A CA 1
ATOM 1514 C C . PHE A 1 191 ? 4.898 -14.498 2.973 1.00 97.19 191 PHE A C 1
ATOM 1516 O O . PHE A 1 191 ? 4.468 -14.329 4.116 1.00 97.19 191 PHE A O 1
ATOM 1523 N N . ASP A 1 192 ? 4.656 -15.630 2.289 1.00 95.69 192 ASP A N 1
ATOM 1524 C CA . ASP A 1 192 ? 3.806 -16.726 2.785 1.00 95.69 192 ASP A CA 1
ATOM 1525 C C . ASP A 1 192 ? 4.322 -17.378 4.067 1.00 95.69 192 ASP A C 1
ATOM 1527 O O . ASP A 1 192 ? 3.561 -18.077 4.746 1.00 95.69 192 ASP A O 1
ATOM 1531 N N . ILE A 1 193 ? 5.589 -17.170 4.432 1.00 95.62 193 ILE A N 1
ATOM 1532 C CA . ILE A 1 193 ? 6.109 -17.642 5.721 1.00 95.62 193 ILE A CA 1
ATOM 1533 C C . ILE A 1 193 ? 5.482 -16.887 6.905 1.00 95.62 193 ILE A C 1
ATOM 1535 O O . ILE A 1 193 ? 5.467 -17.411 8.015 1.00 95.62 193 ILE A O 1
ATOM 1539 N N . VAL A 1 194 ? 4.969 -15.673 6.670 1.00 96.94 194 VAL A N 1
ATOM 1540 C CA . VAL A 1 194 ? 4.355 -14.793 7.677 1.00 96.94 194 VAL A CA 1
ATOM 1541 C C . VAL A 1 194 ? 2.845 -14.681 7.473 1.00 96.94 194 VAL A C 1
ATOM 1543 O O . VAL A 1 194 ? 2.080 -14.765 8.431 1.00 96.94 194 VAL A O 1
ATOM 1546 N N . ILE A 1 195 ? 2.404 -14.455 6.236 1.00 98.31 195 ILE A N 1
ATOM 1547 C CA . ILE A 1 195 ? 1.020 -14.108 5.905 1.00 98.31 195 ILE A CA 1
ATOM 1548 C C . ILE A 1 195 ? 0.661 -14.711 4.549 1.00 98.31 195 ILE A C 1
ATOM 1550 O O . ILE A 1 195 ? 1.474 -14.663 3.640 1.00 98.31 195 ILE A O 1
ATOM 1554 N N . LYS A 1 196 ? -0.520 -15.317 4.390 1.00 98.19 196 LYS A N 1
ATOM 1555 C CA . LYS A 1 196 ? -0.811 -16.154 3.211 1.00 98.19 196 LYS A CA 1
ATOM 1556 C C . LYS A 1 196 ? -1.415 -15.371 2.062 1.00 98.19 196 LYS A C 1
ATOM 1558 O O . LYS A 1 196 ? -2.439 -14.726 2.259 1.00 98.19 196 LYS A O 1
ATOM 1563 N N . ILE A 1 197 ? -0.858 -15.503 0.864 1.00 96.69 197 ILE A N 1
ATOM 1564 C CA . ILE A 1 197 ? -1.476 -15.019 -0.371 1.00 96.69 197 ILE A CA 1
ATOM 1565 C C . ILE A 1 197 ? -2.888 -15.607 -0.499 1.00 96.69 197 ILE A C 1
ATOM 1567 O O . ILE A 1 197 ? -3.073 -16.824 -0.457 1.00 96.69 197 ILE A O 1
ATOM 1571 N N . VAL A 1 198 ? -3.881 -14.740 -0.702 1.00 96.50 198 VAL A N 1
ATOM 1572 C CA . VAL A 1 198 ? -5.253 -15.143 -1.061 1.00 96.50 198 VAL A CA 1
ATOM 1573 C C . VAL A 1 198 ? -5.665 -14.638 -2.436 1.00 96.50 198 VAL A C 1
ATOM 1575 O O . VAL A 1 198 ? -6.536 -15.231 -3.066 1.00 96.50 198 VAL A O 1
ATOM 1578 N N . HIS A 1 199 ? -5.034 -13.566 -2.915 1.00 94.75 199 HIS A N 1
ATOM 1579 C CA . HIS A 1 199 ? -5.330 -12.981 -4.215 1.00 94.75 199 HIS A CA 1
ATOM 1580 C C . HIS A 1 199 ? -4.107 -12.269 -4.780 1.00 94.75 199 HIS A C 1
ATOM 1582 O O . HIS A 1 199 ? -3.436 -11.546 -4.048 1.00 94.75 199 HIS A O 1
ATOM 1588 N N . LEU A 1 200 ? -3.848 -12.428 -6.077 1.00 93.69 200 LEU A N 1
ATOM 1589 C CA . LEU A 1 200 ? -2.838 -11.664 -6.806 1.00 93.69 200 LEU A CA 1
ATOM 1590 C C . LEU A 1 200 ? -3.376 -11.303 -8.195 1.00 93.69 200 LEU A C 1
ATOM 1592 O O . LEU A 1 200 ? -3.865 -12.165 -8.924 1.00 93.69 200 LEU A O 1
ATOM 1596 N N . GLU A 1 201 ? -3.214 -10.042 -8.580 1.00 92.69 201 GLU A N 1
ATOM 1597 C CA . GLU A 1 201 ? -3.390 -9.532 -9.941 1.00 92.69 201 GLU A CA 1
ATOM 1598 C C . GLU A 1 201 ? -2.106 -8.854 -10.431 1.00 92.69 201 GLU A C 1
ATOM 1600 O O . GLU A 1 201 ? -1.417 -8.183 -9.663 1.00 92.69 201 GLU A O 1
ATOM 1605 N N . TYR A 1 202 ? -1.761 -9.059 -11.701 1.00 91.56 202 TYR A N 1
ATOM 1606 C CA . TYR A 1 202 ? -0.634 -8.389 -12.337 1.00 91.56 202 TYR A CA 1
ATOM 1607 C C . TYR A 1 202 ? -1.164 -7.419 -13.381 1.00 91.56 202 TYR A C 1
ATOM 1609 O O . TYR A 1 202 ? -1.970 -7.797 -14.234 1.00 91.56 202 TYR A O 1
ATOM 1617 N N . TYR A 1 203 ? -0.700 -6.176 -13.302 1.00 90.19 203 TYR A N 1
ATOM 1618 C CA . TYR A 1 203 ? -1.013 -5.142 -14.270 1.00 90.19 203 TYR A CA 1
ATOM 1619 C C . TYR A 1 203 ? 0.256 -4.707 -14.984 1.00 90.19 203 TYR A C 1
ATOM 1621 O O . TYR A 1 203 ? 1.271 -4.391 -14.359 1.00 90.19 203 TYR A O 1
ATOM 1629 N N . GLU A 1 204 ? 0.163 -4.673 -16.304 1.00 87.31 204 GLU A N 1
ATOM 1630 C CA . GLU A 1 204 ? 1.256 -4.349 -17.203 1.00 87.31 204 GLU A CA 1
ATOM 1631 C C . GLU A 1 204 ? 0.942 -3.074 -17.978 1.00 87.31 204 GLU A C 1
ATOM 1633 O O . GLU A 1 204 ? -0.130 -2.942 -18.575 1.00 87.31 204 GLU A O 1
ATOM 1638 N N . TYR A 1 205 ? 1.881 -2.132 -17.977 1.00 83.00 205 TYR A N 1
ATOM 1639 C CA . TYR A 1 205 ? 1.769 -0.926 -18.780 1.00 83.00 205 TYR A CA 1
ATOM 1640 C C . TYR A 1 205 ? 2.077 -1.249 -20.238 1.00 83.00 205 TYR A C 1
ATOM 1642 O O . TYR A 1 205 ? 3.169 -1.706 -20.582 1.00 83.00 205 TYR A O 1
ATOM 1650 N N . GLN A 1 206 ? 1.150 -0.895 -21.116 1.00 73.06 206 GLN A N 1
ATOM 1651 C CA . GLN A 1 206 ? 1.325 -0.973 -22.555 1.00 73.06 206 GLN A CA 1
ATOM 1652 C C . GLN A 1 206 ? 1.110 0.416 -23.149 1.00 73.06 206 GLN A C 1
ATOM 1654 O O . GLN A 1 206 ? 0.114 1.090 -22.884 1.00 73.06 206 GLN A O 1
ATOM 1659 N N . SER A 1 207 ? 2.057 0.855 -23.972 1.00 69.12 207 SER A N 1
ATOM 1660 C CA . SER A 1 207 ? 1.871 2.021 -24.830 1.00 69.12 207 SER A CA 1
ATOM 1661 C C . SER A 1 207 ? 2.121 1.625 -26.266 1.00 69.12 207 SER A C 1
ATOM 1663 O O . SER A 1 207 ? 3.203 1.136 -26.605 1.00 69.12 207 SER A O 1
ATOM 1665 N N . LYS A 1 208 ? 1.144 1.891 -27.130 1.00 59.62 208 LYS A N 1
ATOM 1666 C CA . LYS A 1 208 ? 1.362 1.821 -28.568 1.00 59.62 208 LYS A CA 1
ATOM 1667 C C . LYS A 1 208 ? 1.983 3.146 -28.989 1.00 59.62 208 LYS A C 1
ATOM 1669 O O . LYS A 1 208 ? 1.275 4.133 -29.185 1.00 59.62 208 LYS A O 1
ATOM 1674 N N . ASP A 1 209 ? 3.316 3.172 -29.045 1.00 53.72 209 ASP A N 1
ATOM 1675 C CA . ASP A 1 209 ? 4.083 4.359 -29.421 1.00 53.72 209 ASP A CA 1
ATOM 1676 C C . ASP A 1 209 ? 3.471 5.019 -30.669 1.00 53.72 209 ASP A C 1
ATOM 1678 O O . ASP A 1 209 ? 3.294 4.382 -31.706 1.00 53.72 209 ASP A O 1
ATOM 1682 N N . MET A 1 210 ? 3.244 6.334 -30.618 1.00 41.62 210 MET A N 1
ATOM 1683 C CA . MET A 1 210 ? 2.954 7.158 -31.808 1.00 41.62 210 MET A CA 1
ATOM 1684 C C . MET A 1 210 ? 4.130 7.168 -32.815 1.00 41.62 210 MET A C 1
ATOM 1686 O O . MET A 1 210 ? 4.065 7.786 -33.878 1.00 41.62 210 MET A O 1
ATOM 1690 N N . VAL A 1 211 ? 5.249 6.525 -32.466 1.00 43.00 211 VAL A N 1
ATOM 1691 C CA . VAL A 1 211 ? 6.597 6.775 -32.984 1.00 43.00 211 VAL A CA 1
ATOM 1692 C C . VAL A 1 211 ? 7.071 5.676 -33.941 1.00 43.00 211 VAL A C 1
ATOM 1694 O O . VAL A 1 211 ? 8.254 5.365 -33.996 1.00 43.00 211 VAL A O 1
ATOM 1697 N N . GLU A 1 212 ? 6.188 5.119 -34.769 1.00 40.19 212 GLU A N 1
ATOM 1698 C CA . GLU A 1 212 ? 6.659 4.575 -36.056 1.00 40.19 212 GLU A CA 1
ATOM 1699 C C . GLU A 1 212 ? 6.769 5.678 -37.133 1.00 40.19 212 GLU A C 1
AT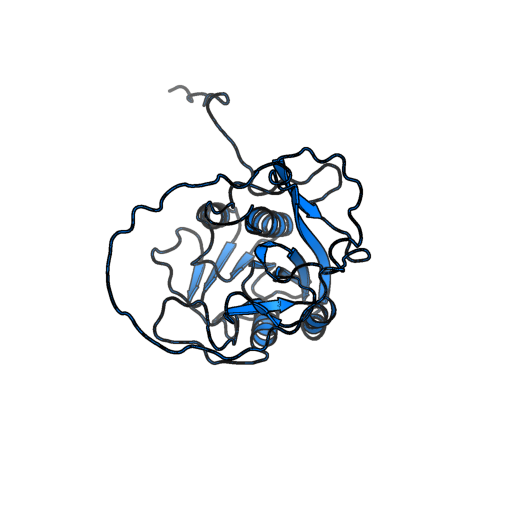OM 1701 O O . GLU A 1 212 ? 7.396 5.453 -38.163 1.00 40.19 212 GLU A O 1
ATOM 1706 N N . ASN A 1 213 ? 6.278 6.907 -36.881 1.00 34.41 213 ASN A N 1
ATOM 1707 C CA . ASN A 1 213 ? 6.272 7.994 -37.878 1.00 34.41 213 ASN A CA 1
ATOM 1708 C C . ASN A 1 213 ? 6.854 9.354 -37.451 1.00 34.41 213 ASN A C 1
ATOM 1710 O O . ASN A 1 213 ? 6.716 10.327 -38.195 1.00 34.41 213 ASN A O 1
ATOM 1714 N N . ILE A 1 214 ? 7.593 9.454 -36.342 1.00 35.50 214 ILE A N 1
ATOM 1715 C CA . ILE A 1 214 ? 8.475 10.621 -36.163 1.00 35.50 214 ILE A CA 1
ATOM 1716 C C . ILE A 1 214 ? 9.773 10.323 -36.917 1.00 35.50 214 ILE A C 1
ATOM 1718 O O . ILE A 1 214 ? 10.738 9.797 -36.361 1.00 35.50 214 ILE A O 1
ATOM 1722 N N . ARG A 1 215 ? 9.799 10.661 -38.216 1.00 33.56 215 ARG A N 1
ATOM 1723 C CA . ARG A 1 215 ? 11.070 10.924 -38.911 1.00 33.56 215 ARG A CA 1
ATOM 1724 C C . ARG A 1 215 ? 11.879 11.868 -38.016 1.00 33.56 215 ARG A C 1
ATOM 1726 O O . ARG A 1 215 ? 11.280 12.811 -37.495 1.00 33.56 215 ARG A O 1
ATOM 1733 N N . PRO A 1 216 ? 13.193 11.661 -37.820 1.00 34.31 216 PRO A N 1
ATOM 1734 C CA . PRO A 1 216 ? 13.979 12.588 -37.022 1.00 34.31 216 PRO A CA 1
ATOM 1735 C C . PRO A 1 216 ? 13.777 13.991 -37.594 1.00 34.31 216 PRO A C 1
ATOM 1737 O O . PRO A 1 216 ? 14.054 14.223 -38.773 1.00 34.31 216 PRO A O 1
ATOM 1740 N N . LEU A 1 217 ? 13.245 14.903 -36.777 1.00 35.28 217 LEU A N 1
ATOM 1741 C CA . LEU A 1 217 ? 13.292 16.329 -37.064 1.00 35.28 217 LEU A CA 1
ATOM 1742 C C . LEU A 1 217 ? 14.775 16.684 -37.125 1.00 35.28 217 LEU A C 1
ATOM 1744 O O . LEU A 1 217 ? 15.442 16.853 -36.106 1.00 35.28 217 LEU A O 1
ATOM 1748 N N . ALA A 1 218 ? 15.307 16.691 -38.342 1.00 38.44 218 ALA A N 1
ATOM 1749 C CA . ALA A 1 218 ? 16.603 17.254 -38.624 1.00 38.44 218 ALA A CA 1
ATOM 1750 C C . ALA A 1 218 ? 16.572 18.718 -38.167 1.00 38.44 218 ALA A C 1
ATOM 1752 O O . ALA A 1 218 ? 15.712 19.485 -38.591 1.00 38.44 218 ALA A O 1
ATOM 1753 N N . ASN A 1 219 ? 17.533 19.069 -37.316 1.00 37.81 219 ASN A N 1
ATOM 1754 C CA . ASN A 1 219 ? 17.918 20.432 -36.965 1.00 37.81 219 ASN A CA 1
ATOM 1755 C C . ASN A 1 219 ? 16.841 21.278 -36.270 1.00 37.81 219 ASN A C 1
ATOM 1757 O O . ASN A 1 219 ? 16.264 22.188 -36.856 1.00 37.81 219 ASN A O 1
ATOM 1761 N N . VAL A 1 220 ? 16.685 21.071 -34.963 1.00 33.03 220 VAL A N 1
ATOM 1762 C CA . VAL A 1 220 ? 16.369 22.188 -34.064 1.00 33.03 220 VAL A CA 1
ATOM 1763 C C . VAL A 1 220 ? 17.646 22.493 -33.291 1.00 33.03 220 VAL A C 1
ATOM 1765 O O . VAL A 1 220 ? 18.071 21.711 -32.441 1.00 33.03 220 VAL A O 1
ATOM 1768 N N . GLU A 1 221 ? 18.306 23.595 -33.651 1.00 30.48 221 GLU A N 1
ATOM 1769 C CA . GLU A 1 221 ? 19.439 24.136 -32.905 1.00 30.48 221 GLU A CA 1
ATOM 1770 C C . GLU A 1 221 ? 19.010 24.379 -31.455 1.00 30.48 221 GLU A C 1
ATOM 1772 O O . GLU A 1 221 ? 18.157 25.220 -31.167 1.00 30.48 221 GLU A O 1
ATOM 1777 N N . GLN A 1 222 ? 19.602 23.634 -30.522 1.00 31.62 222 GLN A N 1
ATOM 1778 C CA . GLN A 1 222 ? 19.495 23.964 -29.109 1.00 31.62 222 GLN A CA 1
ATOM 1779 C C . GLN A 1 222 ? 20.245 25.273 -28.865 1.00 31.62 222 GLN A C 1
ATOM 1781 O O . GLN A 1 222 ? 21.476 25.325 -28.909 1.00 31.62 222 GLN A O 1
ATOM 1786 N N . VAL A 1 223 ? 19.493 26.334 -28.577 1.00 30.22 223 VAL A N 1
ATOM 1787 C CA . VAL A 1 223 ? 20.032 27.578 -28.031 1.00 30.22 223 VAL A CA 1
ATOM 1788 C C . VAL A 1 223 ? 20.628 27.263 -26.660 1.00 30.22 223 VAL A C 1
ATOM 1790 O O . VAL A 1 223 ? 19.931 27.115 -25.660 1.00 30.22 223 VAL A O 1
ATOM 1793 N N . SER A 1 224 ? 21.950 27.116 -26.634 1.00 29.88 224 SER A N 1
ATOM 1794 C CA . SER A 1 224 ? 22.729 26.904 -25.422 1.00 29.88 224 SER A CA 1
ATOM 1795 C C . SER A 1 224 ? 22.807 28.195 -24.602 1.00 29.88 224 SER A C 1
ATOM 1797 O O . SER A 1 224 ? 23.298 29.208 -25.107 1.00 29.88 224 SER A O 1
ATOM 1799 N N . PHE A 1 225 ? 22.475 28.138 -23.312 1.00 28.50 225 PHE A N 1
ATOM 1800 C CA . PHE A 1 225 ? 23.071 29.042 -22.326 1.00 28.50 225 PHE A CA 1
ATOM 1801 C C . PHE A 1 225 ? 24.285 28.346 -21.683 1.00 28.50 225 PHE A C 1
ATOM 1803 O O . PHE A 1 225 ? 24.189 27.588 -20.726 1.00 28.50 225 PHE A O 1
ATOM 1810 N N . ARG A 1 226 ? 25.428 28.574 -22.344 1.00 34.44 226 ARG A N 1
ATOM 1811 C CA . ARG A 1 226 ? 26.834 28.612 -21.878 1.00 34.44 226 ARG A CA 1
ATOM 1812 C C . ARG A 1 226 ? 27.031 28.636 -20.340 1.00 34.44 226 ARG A C 1
ATOM 1814 O O . ARG A 1 226 ? 26.343 29.380 -19.664 1.00 34.44 226 ARG A O 1
ATOM 1821 N N . ASN A 1 227 ? 28.065 28.032 -19.732 1.00 32.59 227 ASN A N 1
ATOM 1822 C CA . ASN A 1 227 ? 29.434 27.810 -20.226 1.00 32.59 227 ASN A CA 1
ATOM 1823 C C . ASN A 1 227 ? 30.312 26.987 -19.244 1.00 32.59 227 ASN A C 1
ATOM 1825 O O . ASN A 1 227 ? 30.183 27.157 -18.039 1.00 32.59 227 ASN A O 1
ATOM 1829 N N . LYS A 1 228 ? 31.340 26.324 -19.815 1.00 26.23 228 LYS A N 1
ATOM 1830 C CA . LYS A 1 228 ? 32.690 26.005 -19.266 1.00 26.23 228 LYS A CA 1
ATOM 1831 C C . LYS A 1 228 ? 32.739 25.012 -18.087 1.00 26.23 228 LYS A C 1
ATOM 1833 O O . LYS A 1 228 ? 32.314 25.325 -16.993 1.00 26.23 228 LYS A O 1
ATOM 1838 N N . ILE A 1 229 ? 33.330 23.823 -18.237 1.00 30.92 229 ILE A N 1
ATOM 1839 C CA . ILE A 1 229 ? 34.791 23.609 -18.315 1.00 30.92 229 ILE A CA 1
ATOM 1840 C C . ILE A 1 229 ? 35.138 22.454 -19.279 1.00 30.92 229 ILE A C 1
ATOM 1842 O O . ILE A 1 229 ? 34.532 21.390 -19.277 1.00 30.92 229 ILE A O 1
ATOM 1846 N N . TYR A 1 230 ? 36.152 22.695 -20.108 1.00 26.27 230 TYR A N 1
ATOM 1847 C CA . TYR A 1 230 ? 36.688 21.820 -21.152 1.00 26.27 230 TYR A CA 1
ATOM 1848 C C . TYR A 1 230 ? 37.994 21.166 -20.669 1.00 26.27 230 TYR A C 1
ATOM 1850 O O . TYR A 1 230 ? 38.912 21.905 -20.321 1.00 26.27 230 TYR A O 1
ATOM 1858 N N . LYS A 1 231 ? 38.122 19.832 -20.768 1.00 27.30 231 LYS A N 1
ATOM 1859 C CA . LYS A 1 231 ? 39.127 19.095 -21.585 1.00 27.30 231 LYS A CA 1
ATOM 1860 C C . LYS A 1 231 ? 39.550 17.737 -21.001 1.00 27.30 231 LYS A C 1
ATOM 1862 O O . LYS A 1 231 ? 39.982 17.646 -19.864 1.00 27.30 231 LYS A O 1
ATOM 1867 N N . LYS A 1 232 ? 39.635 16.784 -21.947 1.00 26.42 232 LYS A N 1
ATOM 1868 C CA . LYS A 1 232 ? 40.534 15.613 -22.034 1.00 26.42 232 LYS A CA 1
ATOM 1869 C C . LYS A 1 232 ? 40.318 14.489 -21.014 1.00 26.42 232 LYS A C 1
ATOM 1871 O O . LYS A 1 232 ? 40.855 14.569 -19.928 1.00 26.42 232 LYS A O 1
ATOM 1876 N N . VAL A 1 233 ? 39.758 13.363 -21.471 1.00 29.84 233 VAL A N 1
ATOM 1877 C CA . VAL A 1 233 ? 40.537 12.149 -21.806 1.00 29.84 233 VAL A CA 1
ATOM 1878 C C . VAL A 1 233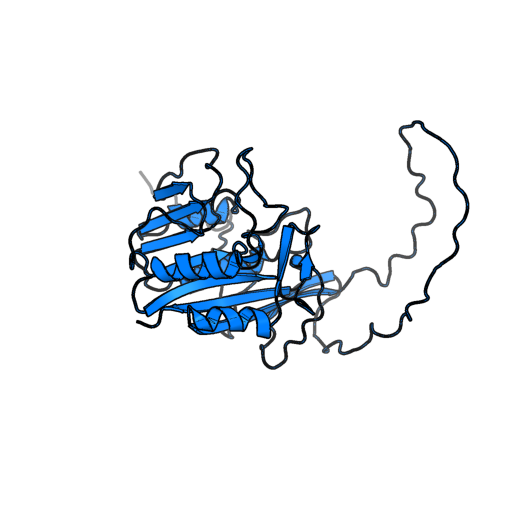 ? 39.831 11.416 -22.954 1.00 29.84 233 VAL A C 1
ATOM 1880 O O . VAL A 1 233 ? 38.622 11.209 -22.949 1.00 29.84 233 VAL A O 1
ATOM 1883 N N . LYS A 1 234 ? 40.617 11.100 -23.984 1.00 27.97 234 LYS A N 1
ATOM 1884 C CA . LYS A 1 234 ? 40.277 10.270 -25.140 1.00 27.97 234 LYS A CA 1
ATOM 1885 C C . LYS A 1 234 ? 40.540 8.806 -24.765 1.00 27.97 234 LYS A C 1
ATOM 1887 O O . LYS A 1 234 ? 41.477 8.545 -24.025 1.00 27.97 234 L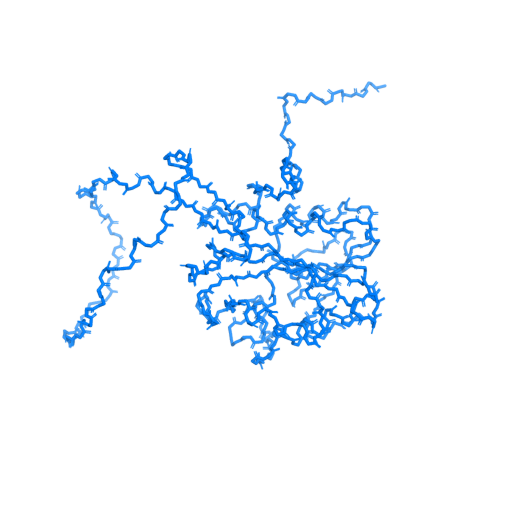YS A O 1
ATOM 1892 N N . SER A 1 235 ? 39.782 7.913 -25.400 1.00 29.03 235 SER A N 1
ATOM 1893 C CA . SER A 1 235 ? 39.978 6.461 -25.526 1.00 29.03 235 SER A CA 1
ATOM 1894 C C . SER A 1 235 ? 39.897 5.621 -24.253 1.00 29.03 235 SER A C 1
ATOM 1896 O O . SER A 1 235 ? 40.821 5.624 -23.455 1.00 29.03 235 SER A O 1
ATOM 1898 N N . LEU A 1 236 ? 38.868 4.774 -24.187 1.00 28.30 236 LEU A N 1
ATOM 1899 C CA . LEU A 1 236 ? 39.057 3.327 -24.082 1.00 28.30 236 LEU A CA 1
ATOM 1900 C C . LEU A 1 236 ? 37.873 2.629 -24.765 1.00 28.30 236 LEU A C 1
ATOM 1902 O O . LEU A 1 236 ? 36.707 2.800 -24.423 1.00 28.30 236 LEU A O 1
ATOM 1906 N N . SER A 1 237 ? 38.224 1.918 -25.827 1.00 32.50 237 SER A N 1
ATOM 1907 C CA . SER A 1 237 ? 37.408 1.015 -26.624 1.00 32.50 237 SER A CA 1
ATOM 1908 C C . SER A 1 237 ? 36.938 -0.180 -25.799 1.00 32.50 237 SER A C 1
ATOM 1910 O O . SER A 1 237 ? 37.762 -0.858 -25.191 1.00 32.50 237 SER A O 1
ATOM 1912 N N . GLY A 1 238 ? 35.640 -0.482 -25.850 1.00 27.38 238 GLY A N 1
ATOM 1913 C CA . GLY A 1 238 ? 35.085 -1.686 -25.230 1.00 27.38 238 GLY A CA 1
ATOM 1914 C C . GLY A 1 238 ? 33.568 -1.798 -25.356 1.00 27.38 238 GLY A C 1
ATOM 1915 O O . GLY A 1 238 ? 32.894 -2.050 -24.366 1.00 27.38 238 GLY A O 1
ATOM 1916 N N . ILE A 1 239 ? 33.003 -1.576 -26.548 1.00 29.36 239 ILE A N 1
ATOM 1917 C CA . ILE A 1 239 ? 31.580 -1.862 -26.785 1.00 29.36 239 ILE A CA 1
ATOM 1918 C C . ILE A 1 239 ? 31.447 -3.365 -27.033 1.00 29.36 239 ILE A C 1
ATOM 1920 O O . ILE A 1 239 ? 31.684 -3.852 -28.141 1.00 29.36 239 ILE A O 1
ATOM 1924 N N . ALA A 1 240 ? 31.053 -4.095 -25.991 1.00 28.23 240 ALA A N 1
ATOM 1925 C CA . ALA A 1 240 ? 30.438 -5.402 -26.145 1.00 28.23 240 ALA A CA 1
ATOM 1926 C C . ALA A 1 240 ? 29.139 -5.220 -26.947 1.00 28.23 240 ALA A C 1
ATOM 1928 O O . ALA A 1 240 ? 28.207 -4.536 -26.519 1.00 28.23 240 ALA A O 1
ATOM 1929 N N . ARG A 1 241 ? 29.100 -5.795 -28.152 1.00 31.06 241 ARG A N 1
ATOM 1930 C CA . ARG A 1 241 ? 27.886 -5.893 -28.965 1.00 31.06 241 ARG A CA 1
ATOM 1931 C C . ARG A 1 241 ? 26.909 -6.816 -28.241 1.00 31.06 241 ARG A C 1
ATOM 1933 O O . ARG A 1 241 ? 27.049 -8.030 -28.329 1.00 31.06 241 ARG A O 1
ATOM 1940 N N . PHE A 1 242 ? 25.912 -6.257 -27.565 1.00 30.42 242 PHE A N 1
ATOM 1941 C CA . PHE A 1 242 ? 24.713 -7.019 -27.234 1.00 30.42 242 PHE A CA 1
ATOM 1942 C C . PHE A 1 242 ? 23.771 -6.988 -28.440 1.00 30.42 242 PHE A C 1
ATOM 1944 O O . PHE A 1 242 ? 23.396 -5.925 -28.941 1.00 30.42 242 PHE A O 1
ATOM 1951 N N . SER A 1 243 ? 23.475 -8.180 -28.958 1.00 32.75 243 SER A N 1
ATOM 1952 C CA . SER A 1 243 ? 22.627 -8.426 -30.121 1.00 32.75 243 SER A CA 1
ATOM 1953 C C . SER A 1 243 ? 21.235 -7.823 -29.934 1.00 32.75 243 SER A C 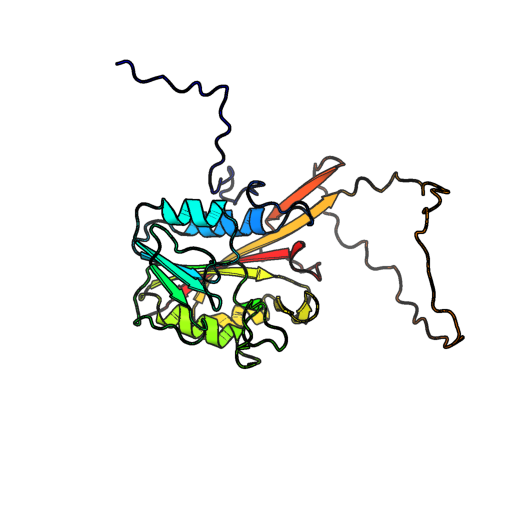1
ATOM 1955 O O . SER A 1 243 ? 20.583 -8.035 -28.915 1.00 32.75 243 SER A O 1
ATOM 1957 N N . LYS A 1 244 ? 20.760 -7.117 -30.962 1.00 33.66 244 LYS A N 1
ATOM 1958 C CA . LYS A 1 244 ? 19.464 -6.420 -31.047 1.00 33.66 244 LYS A CA 1
ATOM 1959 C C . LYS A 1 244 ? 18.225 -7.339 -31.078 1.00 33.66 244 LYS A C 1
ATOM 1961 O O . LYS A 1 244 ? 17.134 -6.843 -31.350 1.00 33.66 244 LYS A O 1
ATOM 1966 N N . ASP A 1 245 ? 18.361 -8.628 -30.781 1.00 35.09 245 ASP A N 1
ATOM 1967 C CA . ASP A 1 245 ? 17.502 -9.667 -31.367 1.00 35.09 245 ASP A CA 1
ATOM 1968 C C . ASP A 1 245 ? 16.510 -10.354 -30.412 1.00 35.09 245 ASP A C 1
ATOM 1970 O O . ASP A 1 245 ? 16.128 -11.498 -30.617 1.00 35.09 245 ASP A O 1
ATOM 1974 N N . GLN A 1 246 ? 16.040 -9.664 -29.368 1.00 35.69 246 GLN A N 1
ATOM 1975 C CA . GLN A 1 246 ? 14.974 -10.200 -28.496 1.00 35.69 246 GLN A CA 1
ATOM 1976 C C . GLN A 1 246 ? 13.737 -9.301 -28.355 1.00 35.69 246 GLN A C 1
ATOM 1978 O O . GLN A 1 246 ? 12.903 -9.525 -27.486 1.00 35.69 246 GLN A O 1
ATOM 1983 N N . ARG A 1 247 ? 13.549 -8.314 -29.241 1.00 39.81 247 ARG A N 1
ATOM 1984 C CA . ARG A 1 247 ? 12.362 -7.430 -29.219 1.00 39.81 247 ARG A CA 1
ATOM 1985 C C . ARG A 1 247 ? 11.101 -8.013 -29.882 1.00 39.81 247 ARG A C 1
ATOM 1987 O O . ARG A 1 247 ? 10.119 -7.296 -30.026 1.00 39.81 247 ARG A O 1
ATOM 1994 N N . HIS A 1 248 ? 11.103 -9.290 -30.271 1.00 33.88 248 HIS A N 1
ATOM 1995 C CA . HIS A 1 248 ? 10.024 -9.892 -31.069 1.00 33.88 248 HIS A CA 1
ATOM 1996 C C . HIS A 1 248 ? 9.326 -11.103 -30.443 1.00 33.88 248 HIS A C 1
ATOM 1998 O O . HIS A 1 248 ? 8.708 -11.886 -31.160 1.00 33.88 248 HIS A O 1
ATOM 2004 N N . LEU A 1 249 ? 9.345 -11.259 -29.121 1.00 33.53 249 LEU A N 1
ATOM 2005 C CA . LEU A 1 249 ? 8.562 -12.320 -28.490 1.00 33.53 249 LEU A CA 1
ATOM 2006 C C . LEU A 1 249 ? 7.253 -11.766 -27.917 1.00 33.53 249 LEU A C 1
ATOM 2008 O O . LEU A 1 249 ? 7.222 -11.210 -26.828 1.00 33.53 249 LEU A O 1
ATOM 2012 N N . LEU A 1 250 ? 6.192 -12.009 -28.700 1.00 35.81 250 LEU A N 1
ATOM 2013 C CA . LEU A 1 250 ? 4.768 -12.040 -28.339 1.00 35.81 250 LEU A CA 1
ATOM 2014 C C . LEU A 1 250 ? 4.080 -10.677 -28.155 1.00 35.81 250 LEU A C 1
ATOM 2016 O O . LEU A 1 250 ? 3.567 -10.348 -27.092 1.00 35.81 250 LEU A O 1
ATOM 2020 N N . ARG A 1 251 ? 3.961 -9.930 -29.263 1.00 40.06 251 ARG A N 1
ATOM 2021 C CA . ARG A 1 251 ? 2.827 -9.013 -29.456 1.00 40.06 251 ARG A CA 1
ATOM 2022 C C . ARG A 1 251 ? 1.558 -9.869 -29.538 1.00 40.06 251 ARG A C 1
ATOM 2024 O O . ARG A 1 251 ? 1.311 -10.487 -30.568 1.00 40.06 251 ARG A O 1
ATOM 2031 N N . VAL A 1 252 ? 0.799 -9.955 -28.450 1.00 38.16 252 VAL A N 1
ATOM 2032 C CA . VAL A 1 252 ? -0.585 -10.447 -28.502 1.00 38.16 252 VAL A CA 1
ATOM 2033 C C . VAL A 1 252 ? -1.367 -9.447 -29.356 1.00 38.16 252 VAL A C 1
ATOM 2035 O O . VAL A 1 252 ? -1.328 -8.251 -29.064 1.00 38.16 252 VAL A O 1
ATOM 2038 N N . GLU A 1 253 ? -1.994 -9.910 -30.440 1.00 39.06 253 GLU A N 1
ATOM 2039 C CA . GLU A 1 253 ? -2.885 -9.087 -31.264 1.00 39.06 253 GLU A CA 1
ATOM 2040 C C . GLU A 1 253 ? -3.975 -8.495 -30.365 1.00 39.06 253 GLU A C 1
ATOM 2042 O O . GLU A 1 253 ? -4.753 -9.221 -29.752 1.00 39.06 253 GLU A O 1
ATOM 2047 N N . SER A 1 254 ? -3.987 -7.173 -30.233 1.00 47.47 254 SER A N 1
ATOM 2048 C CA . SER A 1 254 ? -5.010 -6.434 -29.500 1.00 47.47 254 SER A CA 1
ATOM 2049 C C . SER A 1 254 ? -5.627 -5.404 -30.435 1.00 47.47 254 SER A C 1
ATOM 2051 O O . SER A 1 254 ? -4.885 -4.726 -31.152 1.00 47.47 254 SER A O 1
ATOM 2053 N N . ASP A 1 255 ? -6.946 -5.225 -30.358 1.00 49.94 255 ASP A N 1
ATOM 2054 C CA . ASP A 1 255 ? -7.750 -4.214 -31.075 1.00 49.94 255 ASP A CA 1
ATOM 2055 C C . ASP A 1 255 ? -7.389 -2.747 -30.722 1.00 49.94 255 ASP A C 1
ATOM 2057 O O . ASP A 1 255 ? -8.147 -1.818 -30.984 1.00 49.94 255 ASP A O 1
ATOM 2061 N N . GLU A 1 256 ? -6.229 -2.519 -30.108 1.00 53.44 256 GLU A N 1
ATOM 2062 C CA . GLU A 1 256 ? -5.801 -1.239 -29.549 1.00 53.44 256 GLU A CA 1
ATOM 2063 C C . GLU A 1 256 ? -5.420 -0.222 -30.624 1.00 53.44 256 GLU A C 1
ATOM 2065 O O . GLU A 1 256 ? -4.646 -0.488 -31.564 1.00 53.44 256 GLU A O 1
ATOM 2070 N N . VAL A 1 257 ? -5.935 0.989 -30.443 1.00 53.62 257 VAL A N 1
ATOM 2071 C CA . VAL A 1 257 ? -5.786 2.111 -31.363 1.00 53.62 257 VAL A CA 1
ATOM 2072 C C . VAL A 1 257 ? -4.400 2.742 -31.188 1.00 53.62 257 VAL A C 1
ATOM 2074 O O . VAL A 1 257 ? -3.815 2.777 -30.107 1.00 53.62 257 VAL A O 1
ATOM 2077 N N . ILE A 1 258 ? -3.814 3.221 -32.287 1.00 56.34 258 ILE A N 1
ATOM 2078 C CA . ILE A 1 258 ? -2.550 3.974 -32.243 1.00 56.34 258 ILE A CA 1
ATOM 2079 C C . ILE A 1 258 ? -2.736 5.214 -31.356 1.00 56.34 258 ILE A C 1
ATOM 2081 O O . ILE A 1 258 ? -3.688 5.965 -31.551 1.00 56.34 258 ILE A O 1
ATOM 2085 N N . GLY A 1 259 ? -1.808 5.440 -30.420 1.00 54.44 259 GLY A N 1
ATOM 2086 C CA . GLY A 1 259 ? -1.872 6.552 -29.466 1.00 54.44 259 GLY A CA 1
ATOM 2087 C C . GLY A 1 259 ? -2.547 6.215 -28.135 1.00 54.44 259 GLY A C 1
ATOM 2088 O O . GLY A 1 259 ? -2.589 7.074 -27.256 1.00 54.44 259 GLY A O 1
ATOM 2089 N N . GLU A 1 260 ? -3.029 4.983 -27.956 1.00 67.25 260 GLU A N 1
ATOM 2090 C CA . GLU A 1 260 ? -3.554 4.519 -26.675 1.00 67.25 260 GLU A CA 1
ATOM 2091 C C . GLU A 1 260 ? -2.442 4.093 -25.709 1.00 67.25 260 GLU A C 1
ATOM 2093 O O . GLU A 1 260 ? -1.409 3.517 -26.076 1.00 67.25 260 GLU A O 1
ATOM 2098 N N . VAL A 1 261 ? -2.695 4.387 -24.436 1.00 71.75 261 VAL A N 1
ATOM 2099 C CA . VAL A 1 261 ? -1.915 3.937 -23.289 1.00 71.75 261 VAL A CA 1
ATOM 2100 C C . VAL A 1 261 ? -2.865 3.202 -22.363 1.00 71.75 261 VAL A C 1
ATOM 2102 O O . VAL A 1 261 ? -3.927 3.723 -22.024 1.00 71.75 261 VAL A O 1
ATOM 2105 N N . THR A 1 262 ? -2.480 2.003 -21.945 1.00 76.44 262 THR A N 1
ATOM 2106 C CA . THR A 1 262 ? -3.338 1.137 -21.145 1.00 76.44 262 THR A CA 1
ATOM 2107 C C . THR A 1 262 ? -2.548 0.393 -20.077 1.00 76.44 262 THR A C 1
ATOM 2109 O O . THR A 1 262 ? -1.347 0.157 -20.209 1.00 76.44 262 THR A O 1
ATOM 2112 N N . TRP A 1 263 ? -3.250 0.014 -19.017 1.00 83.00 263 TRP A N 1
ATOM 2113 C CA . TRP A 1 263 ? -2.798 -0.991 -18.067 1.00 83.00 263 TRP A CA 1
ATOM 2114 C C . TRP A 1 263 ? -3.599 -2.259 -18.324 1.00 83.00 263 TRP A C 1
ATOM 2116 O O . TRP A 1 263 ? -4.813 -2.281 -18.117 1.00 83.00 263 TRP A O 1
ATOM 2126 N N . ARG A 1 264 ? -2.930 -3.316 -18.781 1.00 82.38 264 ARG A N 1
ATOM 2127 C CA . ARG A 1 264 ? -3.563 -4.612 -19.027 1.00 82.38 264 ARG A CA 1
ATOM 2128 C C . ARG A 1 264 ? -3.440 -5.480 -17.788 1.00 82.38 264 ARG A C 1
ATOM 2130 O O . ARG A 1 264 ? -2.335 -5.701 -17.301 1.00 82.38 264 ARG A O 1
ATOM 2137 N N . ASN A 1 265 ? -4.560 -6.006 -17.307 1.00 85.00 265 ASN A N 1
ATOM 2138 C CA . ASN A 1 265 ? -4.529 -7.106 -16.354 1.00 85.00 265 ASN A CA 1
ATOM 2139 C C . ASN A 1 265 ? -4.128 -8.391 -17.091 1.00 85.00 265 ASN A C 1
ATOM 2141 O O . ASN A 1 265 ? -4.760 -8.755 -18.086 1.00 85.00 265 ASN A O 1
ATOM 2145 N N . ILE A 1 266 ? -3.084 -9.067 -16.618 1.00 81.50 266 ILE A N 1
ATOM 2146 C CA . ILE A 1 266 ? -2.610 -10.328 -17.191 1.00 81.50 266 ILE A CA 1
ATOM 2147 C C . ILE A 1 266 ? -2.755 -11.419 -16.124 1.00 81.50 266 ILE A C 1
ATOM 2149 O O . ILE A 1 266 ? -2.258 -11.250 -15.006 1.00 81.50 266 ILE A O 1
ATOM 2153 N N . PRO A 1 267 ? -3.413 -12.555 -16.435 1.00 78.00 267 PRO A N 1
ATOM 2154 C CA . PRO A 1 267 ? -3.504 -13.669 -15.502 1.00 78.00 267 PRO A CA 1
ATOM 2155 C C . PRO A 1 267 ? -2.115 -14.148 -15.077 1.00 78.00 267 PRO A C 1
ATOM 2157 O O . PRO A 1 267 ? -1.269 -14.406 -15.930 1.00 78.00 267 PRO A O 1
ATOM 2160 N N . PHE A 1 268 ? -1.901 -14.374 -13.778 1.00 75.12 268 PHE A N 1
ATOM 2161 C CA . PHE A 1 268 ? -0.594 -14.792 -13.247 1.00 75.12 268 PHE A CA 1
ATOM 2162 C C . PHE A 1 268 ? -0.019 -16.064 -13.880 1.00 75.12 268 PHE A C 1
ATOM 2164 O O . PHE A 1 268 ? 1.195 -16.207 -13.972 1.00 75.12 268 PHE A O 1
ATOM 2171 N N . SER A 1 269 ? -0.872 -16.978 -14.352 1.00 70.81 269 SER A N 1
ATOM 2172 C CA . SER A 1 269 ? -0.455 -18.182 -15.085 1.00 70.81 269 SER A CA 1
ATOM 2173 C C . SER A 1 269 ? 0.142 -17.890 -16.467 1.00 70.81 269 SER A C 1
ATOM 2175 O O . SER A 1 269 ? 0.842 -18.731 -17.027 1.00 70.81 269 SER A O 1
ATOM 2177 N N . GLN A 1 270 ? -0.147 -16.715 -17.024 1.00 66.44 270 GLN A N 1
ATOM 2178 C CA . GLN A 1 270 ? 0.316 -16.237 -18.327 1.00 66.44 270 GLN A CA 1
ATOM 2179 C C . GLN A 1 270 ? 1.353 -15.119 -18.191 1.00 66.44 270 GLN A C 1
ATOM 2181 O O . GLN A 1 270 ? 2.048 -14.811 -19.161 1.00 66.44 270 GLN A O 1
ATOM 2186 N N . THR A 1 271 ? 1.476 -14.532 -16.998 1.00 73.88 271 THR A N 1
ATOM 2187 C CA . THR A 1 271 ? 2.429 -13.474 -16.697 1.00 73.88 271 THR A CA 1
ATOM 2188 C C . THR A 1 271 ? 3.850 -13.930 -16.993 1.00 73.88 271 THR A C 1
ATOM 2190 O O . THR A 1 271 ? 4.399 -14.835 -16.364 1.00 73.88 271 THR A O 1
ATOM 2193 N N . ARG A 1 272 ? 4.475 -13.236 -17.938 1.00 65.94 272 ARG A N 1
ATOM 2194 C CA . ARG A 1 272 ? 5.922 -13.222 -18.104 1.00 65.94 272 ARG A CA 1
ATOM 2195 C C . ARG A 1 272 ? 6.341 -11.842 -17.663 1.00 65.94 272 ARG A C 1
ATOM 2197 O O . ARG A 1 272 ? 5.909 -10.871 -18.263 1.00 65.94 272 ARG A O 1
ATOM 2204 N N . ALA A 1 273 ? 7.132 -11.735 -16.605 1.00 67.38 273 ALA A N 1
ATOM 2205 C CA . ALA A 1 273 ? 7.712 -10.444 -16.294 1.00 67.38 273 ALA A CA 1
ATOM 2206 C C . ALA A 1 273 ? 8.556 -10.006 -17.499 1.00 67.38 273 ALA A C 1
ATOM 2208 O O . ALA A 1 273 ? 9.526 -10.680 -17.845 1.00 67.38 273 ALA A O 1
ATOM 2209 N N . VAL A 1 274 ? 8.165 -8.926 -18.173 1.00 68.69 274 VAL A N 1
ATOM 2210 C CA . VAL A 1 274 ? 8.892 -8.391 -19.340 1.00 68.69 274 VAL A CA 1
ATOM 2211 C C . VAL A 1 274 ? 9.548 -7.041 -19.051 1.00 68.69 274 VAL A C 1
ATOM 2213 O O . VAL A 1 274 ? 10.288 -6.514 -19.882 1.00 68.69 274 VAL A O 1
ATOM 2216 N N . HIS A 1 275 ? 9.329 -6.504 -17.850 1.00 69.81 275 HIS A N 1
ATOM 2217 C CA . HIS A 1 275 ? 9.722 -5.155 -17.471 1.00 69.81 275 HIS A CA 1
ATOM 2218 C C . HIS A 1 275 ? 10.878 -5.113 -16.474 1.00 69.81 275 HIS A C 1
ATOM 2220 O O . HIS A 1 275 ? 11.154 -6.066 -15.739 1.00 69.81 275 HIS A O 1
ATOM 2226 N N . ARG A 1 276 ? 11.578 -3.972 -16.480 1.00 68.06 276 ARG A N 1
ATOM 2227 C CA . ARG A 1 276 ? 12.727 -3.695 -15.601 1.00 68.06 276 ARG A CA 1
ATOM 2228 C C . ARG A 1 276 ? 12.474 -2.563 -14.600 1.00 68.06 276 ARG A C 1
ATOM 2230 O O . ARG A 1 276 ? 13.286 -2.383 -13.704 1.00 68.06 276 ARG A O 1
ATOM 2237 N N . ASN A 1 277 ? 11.387 -1.803 -14.761 1.00 69.44 277 ASN A N 1
ATOM 2238 C CA . ASN A 1 277 ? 11.071 -0.615 -13.965 1.00 69.44 277 ASN A CA 1
ATOM 2239 C C . ASN A 1 277 ? 9.657 -0.717 -13.369 1.00 69.44 277 ASN A C 1
ATOM 2241 O O . ASN A 1 277 ? 8.757 -1.235 -14.024 1.00 69.44 277 ASN A O 1
ATOM 2245 N N . HIS A 1 278 ? 9.433 -0.137 -12.183 1.00 74.38 278 HIS A N 1
ATOM 2246 C CA . HIS A 1 278 ? 8.137 -0.222 -11.487 1.00 74.38 278 HIS A CA 1
ATOM 2247 C C . HIS A 1 278 ? 6.949 0.392 -12.239 1.00 74.38 278 HIS A C 1
ATOM 2249 O O . HIS A 1 278 ? 5.826 -0.069 -12.080 1.00 74.38 278 HIS A O 1
ATOM 2255 N N . ILE A 1 279 ? 7.178 1.415 -13.072 1.00 71.94 279 ILE A N 1
ATOM 2256 C CA . ILE A 1 279 ? 6.098 2.083 -13.817 1.00 71.94 279 ILE A CA 1
ATOM 2257 C C . ILE A 1 279 ? 5.528 1.226 -14.946 1.00 71.94 279 ILE A C 1
ATOM 2259 O O . ILE A 1 279 ? 4.580 1.653 -15.594 1.00 71.94 279 ILE A O 1
ATOM 2263 N N . GLU A 1 280 ? 6.135 0.072 -15.231 1.00 78.62 280 GLU A N 1
ATOM 2264 C CA . GLU A 1 280 ? 5.743 -0.763 -16.361 1.00 78.62 280 GLU A CA 1
ATOM 2265 C C . GLU A 1 280 ? 5.077 -2.079 -15.946 1.00 78.62 280 GLU A C 1
ATOM 2267 O O . GLU A 1 280 ? 4.422 -2.721 -16.759 1.00 78.62 280 GLU A O 1
ATOM 2272 N N . GLY A 1 281 ? 5.195 -2.469 -14.678 1.00 88.56 281 GLY A N 1
ATOM 2273 C CA . GLY A 1 281 ? 4.604 -3.695 -14.165 1.00 88.56 281 GLY A CA 1
ATOM 2274 C C . GLY A 1 281 ? 4.426 -3.637 -12.657 1.00 88.56 281 GLY A C 1
ATOM 2275 O O . GLY A 1 281 ? 5.397 -3.427 -11.927 1.00 88.56 281 GLY A O 1
ATOM 2276 N N . VAL A 1 282 ? 3.199 -3.866 -12.195 1.00 92.69 282 VAL A N 1
ATOM 2277 C CA . VAL A 1 282 ? 2.867 -3.892 -10.767 1.00 92.69 282 VAL A CA 1
ATOM 2278 C C . VAL A 1 282 ? 2.064 -5.131 -10.409 1.00 92.69 282 VAL A C 1
ATOM 2280 O O . VAL A 1 282 ? 1.136 -5.519 -11.121 1.00 92.69 282 VAL A O 1
ATOM 2283 N N . VAL A 1 283 ? 2.423 -5.751 -9.287 1.00 94.75 283 VAL A N 1
ATOM 2284 C CA . VAL A 1 283 ? 1.557 -6.724 -8.621 1.00 94.75 283 VAL A CA 1
ATOM 2285 C C . VAL A 1 283 ? 0.657 -5.979 -7.656 1.00 94.75 283 VAL A C 1
ATOM 2287 O O . VAL A 1 283 ? 1.117 -5.154 -6.868 1.00 94.75 283 VAL A O 1
ATOM 2290 N N . CYS A 1 284 ? -0.617 -6.330 -7.686 1.00 96.50 284 CYS A N 1
ATOM 2291 C CA . CYS A 1 284 ? -1.607 -5.934 -6.710 1.00 96.50 284 CYS A CA 1
ATOM 2292 C C . CYS A 1 284 ? -2.107 -7.189 -5.998 1.00 96.50 284 CYS A C 1
ATOM 2294 O O . CYS A 1 284 ? -2.624 -8.100 -6.644 1.00 96.50 284 CYS A O 1
ATOM 2296 N N . GLY A 1 285 ? -1.940 -7.271 -4.680 1.00 96.75 285 GLY A N 1
ATOM 2297 C CA . GLY A 1 285 ? -2.242 -8.496 -3.954 1.00 96.75 285 GLY A CA 1
ATOM 2298 C C . GLY A 1 285 ? -2.962 -8.296 -2.632 1.00 96.75 285 GLY A C 1
ATOM 2299 O O . GLY A 1 285 ? -2.983 -7.207 -2.054 1.00 96.75 285 GLY A O 1
ATOM 2300 N N . VAL A 1 286 ? -3.544 -9.396 -2.165 1.00 98.19 286 VAL A N 1
ATOM 2301 C CA . VAL A 1 286 ? -4.158 -9.524 -0.848 1.00 98.19 286 VAL A CA 1
ATOM 2302 C C . VAL A 1 286 ? -3.572 -10.755 -0.170 1.00 98.19 286 VAL A C 1
ATOM 2304 O O . VAL A 1 286 ? -3.581 -11.858 -0.725 1.00 98.19 286 VAL A O 1
ATOM 2307 N N . TRP A 1 287 ? -3.092 -10.556 1.050 1.00 98.50 287 TRP A N 1
ATOM 2308 C CA . TRP A 1 287 ? -2.607 -11.595 1.942 1.00 98.50 287 TRP A CA 1
ATOM 2309 C C . TRP A 1 287 ? -3.470 -11.628 3.193 1.00 98.50 287 TRP A C 1
ATOM 2311 O O . TRP A 1 287 ? -3.964 -10.598 3.638 1.00 98.50 287 TRP A O 1
ATOM 2321 N N . LYS A 1 288 ? -3.637 -12.800 3.791 1.00 98.44 288 LYS A N 1
ATOM 2322 C CA . LYS A 1 288 ? -4.487 -13.016 4.955 1.00 98.44 288 LYS A CA 1
ATOM 2323 C C . LYS A 1 288 ? -3.682 -13.555 6.126 1.00 98.44 288 LYS A C 1
ATOM 2325 O O . LYS A 1 288 ? -2.930 -14.525 5.982 1.00 98.44 288 LYS A O 1
ATOM 2330 N N . LYS A 1 289 ? -3.867 -12.944 7.298 1.00 98.12 289 LYS A N 1
ATOM 2331 C CA . LYS A 1 289 ? -3.310 -13.448 8.554 1.00 98.12 289 LYS A CA 1
ATOM 2332 C C . LYS A 1 289 ? -4.013 -14.748 8.923 1.00 98.12 289 LYS A C 1
ATOM 2334 O O . LYS A 1 289 ? -5.229 -14.770 9.128 1.00 98.12 289 LYS A O 1
ATOM 2339 N N . VAL A 1 290 ? -3.243 -15.827 9.000 1.00 91.19 290 VAL A N 1
ATOM 2340 C CA . VAL A 1 290 ? -3.722 -17.123 9.484 1.00 91.19 290 VAL A CA 1
ATOM 2341 C C . VAL A 1 290 ? -3.445 -17.175 10.979 1.00 91.19 290 VAL A C 1
ATOM 2343 O O . VAL A 1 290 ? -2.283 -17.081 11.347 1.00 91.19 290 VAL A O 1
ATOM 2346 N N . ASN A 1 291 ? -4.523 -17.276 11.769 1.00 74.06 291 ASN A N 1
ATOM 2347 C CA . ASN A 1 291 ? -4.580 -17.397 13.236 1.00 74.06 291 ASN A CA 1
ATOM 2348 C C . ASN A 1 291 ? -3.381 -16.834 14.009 1.00 74.06 291 ASN A C 1
ATOM 2350 O O . ASN A 1 291 ? -2.418 -17.594 14.241 1.00 74.06 291 ASN A O 1
#